Protein AF-A0A8I2G4Q1-F1 (afdb_monomer_lite)

pLDDT: mean 79.88, std 16.01, range [42.69, 97.31]

Structure (mmCIF, N/CA/C/O backbone):
data_AF-A0A8I2G4Q1-F1
#
_entry.id   AF-A0A8I2G4Q1-F1
#
loop_
_atom_site.group_PDB
_atom_site.id
_atom_site.type_symbol
_atom_site.label_atom_id
_atom_site.label_alt_id
_atom_site.label_comp_id
_atom_site.label_asym_id
_atom_site.label_entity_id
_atom_site.label_seq_id
_atom_site.pdbx_PDB_ins_code
_atom_site.Cartn_x
_atom_site.Cartn_y
_atom_site.Cartn_z
_atom_site.occupancy
_atom_site.B_iso_or_equiv
_atom_site.auth_seq_id
_atom_site.auth_comp_id
_atom_site.auth_asym_id
_atom_site.auth_atom_id
_atom_site.pdbx_PDB_model_num
ATOM 1 N N . MET A 1 1 ? 11.836 -13.325 -28.133 1.00 42.69 1 MET A N 1
ATOM 2 C CA . MET A 1 1 ? 12.006 -12.116 -28.987 1.00 42.69 1 MET A CA 1
ATOM 3 C C . MET A 1 1 ? 11.052 -10.965 -28.621 1.00 42.69 1 MET A C 1
ATOM 5 O O . MET A 1 1 ? 11.418 -9.824 -28.865 1.00 42.69 1 MET A O 1
ATOM 9 N N . LYS A 1 2 ? 9.872 -11.217 -28.016 1.00 47.44 2 LYS A N 1
ATOM 10 C CA . LYS A 1 2 ? 8.966 -10.161 -27.506 1.00 47.44 2 LYS A CA 1
ATOM 11 C C . LYS A 1 2 ? 9.501 -9.438 -26.252 1.00 47.44 2 LYS A C 1
ATOM 13 O O . LYS A 1 2 ? 9.366 -8.220 -26.180 1.00 47.44 2 LYS A O 1
ATOM 18 N N . ASP A 1 3 ? 10.196 -10.143 -25.357 1.00 59.44 3 ASP A N 1
ATOM 19 C CA . ASP A 1 3 ? 10.655 -9.584 -24.067 1.00 59.44 3 ASP A CA 1
ATOM 20 C C . ASP A 1 3 ? 11.668 -8.442 -24.201 1.00 59.44 3 ASP A C 1
ATOM 22 O O . ASP A 1 3 ? 11.617 -7.465 -23.461 1.00 59.44 3 ASP A O 1
ATOM 26 N N . ASN A 1 4 ? 12.548 -8.498 -25.203 1.00 64.44 4 ASN A N 1
ATOM 27 C CA . ASN A 1 4 ? 13.616 -7.504 -25.344 1.00 64.44 4 ASN A CA 1
ATOM 28 C C . ASN A 1 4 ? 13.087 -6.123 -25.782 1.00 64.44 4 ASN A C 1
ATOM 30 O O . ASN A 1 4 ? 13.642 -5.087 -25.426 1.00 64.44 4 ASN A O 1
ATOM 34 N N . LYS A 1 5 ? 11.973 -6.090 -26.530 1.00 72.81 5 LYS A N 1
ATOM 35 C CA . LYS A 1 5 ? 11.343 -4.835 -26.966 1.00 72.81 5 LYS A CA 1
ATOM 36 C C . LYS A 1 5 ? 10.593 -4.153 -25.820 1.00 72.81 5 LYS A C 1
ATOM 38 O O . LYS A 1 5 ? 10.674 -2.933 -25.702 1.00 72.81 5 LYS A O 1
ATOM 43 N N . ALA A 1 6 ? 9.897 -4.928 -24.985 1.00 76.31 6 ALA A N 1
ATOM 44 C CA . ALA A 1 6 ? 9.208 -4.412 -23.802 1.00 76.31 6 ALA A CA 1
ATOM 45 C C . ALA A 1 6 ? 10.214 -3.852 -22.784 1.00 76.31 6 ALA A C 1
ATOM 47 O O . ALA A 1 6 ? 10.084 -2.706 -22.363 1.00 76.31 6 ALA A O 1
ATOM 48 N N . LEU A 1 7 ? 11.288 -4.595 -22.497 1.00 77.44 7 LEU A N 1
ATOM 49 C CA . LEU A 1 7 ? 12.372 -4.140 -21.620 1.00 77.44 7 LEU A CA 1
ATOM 50 C C . LEU A 1 7 ? 13.038 -2.855 -22.118 1.00 77.44 7 LEU A C 1
ATOM 52 O O . LEU A 1 7 ? 13.286 -1.944 -21.331 1.00 77.44 7 LEU A O 1
ATOM 56 N N . TYR A 1 8 ? 13.282 -2.741 -23.426 1.00 81.56 8 TYR A N 1
ATOM 57 C CA . TYR A 1 8 ? 13.827 -1.516 -24.008 1.00 81.56 8 TYR A CA 1
ATOM 58 C C . TYR A 1 8 ? 12.879 -0.320 -23.829 1.00 81.56 8 TYR A C 1
ATOM 60 O O . TYR A 1 8 ? 13.317 0.768 -23.461 1.00 81.56 8 TYR A O 1
ATOM 68 N N . GLN A 1 9 ? 11.571 -0.515 -24.031 1.00 82.94 9 GLN A N 1
ATOM 69 C CA . GLN A 1 9 ? 10.572 0.535 -23.805 1.00 82.94 9 GLN A CA 1
ATOM 70 C C . GLN A 1 9 ? 10.515 0.970 -22.336 1.00 82.94 9 GLN A C 1
ATOM 72 O O . GLN A 1 9 ? 10.462 2.170 -22.067 1.00 82.94 9 GLN A O 1
ATOM 77 N N . LEU A 1 10 ? 10.592 0.027 -21.390 1.00 85.12 10 LEU A N 1
ATOM 78 C CA . LEU A 1 10 ? 10.660 0.338 -19.960 1.00 85.12 10 LEU A CA 1
ATOM 79 C C . LEU A 1 10 ? 11.955 1.077 -19.601 1.00 85.12 10 LEU A C 1
ATOM 81 O O . LEU A 1 10 ? 11.910 2.039 -18.840 1.00 85.12 10 LEU A O 1
ATOM 85 N N . ALA A 1 11 ? 13.095 0.696 -20.179 1.00 84.81 11 ALA A N 1
ATOM 86 C CA . ALA A 1 11 ? 14.365 1.386 -19.955 1.00 84.81 11 ALA A CA 1
ATOM 87 C C . ALA A 1 11 ? 14.331 2.843 -20.455 1.00 84.81 11 ALA A C 1
ATOM 89 O O . ALA A 1 11 ? 14.756 3.748 -19.736 1.00 84.81 11 ALA A O 1
ATOM 90 N N . VAL A 1 12 ? 13.764 3.089 -21.643 1.00 86.38 12 VAL A N 1
ATOM 91 C CA . VAL A 1 12 ? 13.559 4.448 -22.180 1.00 86.38 12 VAL A CA 1
ATOM 92 C C . VAL A 1 12 ? 12.577 5.243 -21.312 1.00 86.38 12 VAL A C 1
ATOM 94 O O . VAL A 1 12 ? 12.809 6.416 -21.013 1.00 86.38 12 VAL A O 1
ATOM 97 N N . ALA A 1 13 ? 11.493 4.609 -20.858 1.00 85.75 13 ALA A N 1
ATOM 98 C CA . ALA A 1 13 ? 10.536 5.232 -19.951 1.00 85.75 13 ALA A CA 1
ATOM 99 C C . ALA A 1 13 ? 11.181 5.607 -18.603 1.00 85.75 13 ALA A C 1
ATOM 101 O O . ALA A 1 13 ? 10.920 6.695 -18.087 1.00 85.75 13 ALA A O 1
ATOM 102 N N . ALA A 1 14 ? 12.042 4.747 -18.055 1.00 87.25 14 ALA A N 1
ATOM 103 C CA . ALA A 1 14 ? 12.778 5.004 -16.821 1.00 87.25 14 ALA A CA 1
ATOM 104 C C . ALA A 1 14 ? 13.807 6.133 -16.988 1.00 87.25 14 ALA A C 1
ATOM 106 O O . ALA A 1 14 ? 13.922 6.985 -16.111 1.00 87.25 14 ALA A O 1
ATOM 107 N N . SER A 1 15 ? 14.517 6.203 -18.123 1.00 86.81 15 SER A N 1
ATOM 108 C CA . SER A 1 15 ? 15.519 7.256 -18.357 1.00 86.81 15 SER A CA 1
ATOM 109 C C . SER A 1 15 ? 14.921 8.664 -18.436 1.00 86.81 15 SER A C 1
ATOM 111 O O . SER A 1 15 ? 15.614 9.640 -18.173 1.00 86.81 15 SER A O 1
ATOM 113 N N . GLN A 1 16 ? 13.636 8.779 -18.782 1.00 90.25 16 GLN A N 1
ATOM 114 C CA . GLN A 1 16 ? 12.914 10.056 -18.834 1.00 90.25 16 GLN A CA 1
ATOM 115 C C . GLN A 1 16 ? 12.358 10.500 -17.467 1.00 90.25 16 GLN A C 1
ATOM 117 O O . GLN A 1 16 ? 11.815 11.596 -17.364 1.00 90.25 16 GLN A O 1
ATOM 122 N N . ARG A 1 17 ? 12.483 9.666 -16.424 1.00 91.44 17 ARG A N 1
ATOM 123 C CA . ARG A 1 17 ? 11.824 9.819 -15.114 1.00 91.44 17 ARG A CA 1
ATOM 124 C C . ARG A 1 17 ? 12.827 9.822 -13.964 1.00 91.44 17 ARG A C 1
ATOM 126 O O . ARG A 1 17 ? 12.789 8.988 -13.062 1.00 91.44 17 ARG A O 1
ATOM 133 N N . ALA A 1 18 ? 13.792 10.738 -14.040 1.00 90.94 18 ALA A N 1
ATOM 134 C CA . ALA A 1 18 ? 14.876 10.820 -13.063 1.00 90.94 18 ALA A CA 1
ATOM 135 C C . ALA A 1 18 ? 14.375 11.165 -11.649 1.00 90.94 18 ALA A C 1
ATOM 137 O O . ALA A 1 18 ? 14.860 10.598 -10.678 1.00 90.94 18 ALA A O 1
ATOM 138 N N . LYS A 1 19 ? 13.367 12.040 -11.525 1.00 93.31 19 LYS A N 1
ATOM 139 C CA . LYS A 1 19 ? 12.823 12.433 -10.216 1.00 93.31 19 LYS A CA 1
ATOM 140 C C . LYS A 1 19 ? 12.106 11.273 -9.530 1.00 93.31 19 LYS A C 1
ATOM 142 O O . LYS A 1 19 ? 12.341 11.021 -8.354 1.00 93.31 19 LYS A O 1
ATOM 147 N N . GLU A 1 20 ? 11.272 10.551 -10.275 1.00 94.38 20 GLU A N 1
ATOM 148 C CA . GLU A 1 20 ? 10.541 9.402 -9.751 1.00 94.38 20 GLU A CA 1
ATOM 149 C C . GLU A 1 20 ? 11.497 8.258 -9.407 1.00 94.38 20 GLU A C 1
ATOM 151 O O . GLU A 1 20 ? 11.321 7.589 -8.391 1.00 94.38 20 GLU A O 1
ATOM 156 N N . LYS A 1 21 ? 12.557 8.071 -10.206 1.00 94.19 21 LYS A N 1
ATOM 157 C CA . LYS A 1 21 ? 13.646 7.146 -9.880 1.00 94.19 21 LYS A CA 1
ATOM 158 C C . LYS A 1 21 ? 14.257 7.465 -8.518 1.00 94.19 21 LYS A C 1
ATOM 160 O O . LYS A 1 21 ? 14.360 6.570 -7.683 1.00 94.19 21 LYS A O 1
ATOM 165 N N . ASP A 1 22 ? 14.671 8.711 -8.305 1.00 94.38 22 ASP A N 1
ATOM 166 C CA . ASP A 1 22 ? 15.337 9.118 -7.067 1.00 94.38 22 ASP A CA 1
ATOM 167 C C . ASP A 1 22 ? 14.396 8.977 -5.865 1.00 94.38 22 ASP A C 1
ATOM 169 O O . ASP A 1 22 ? 14.809 8.482 -4.816 1.00 94.38 22 ASP A O 1
ATOM 173 N N . TYR A 1 23 ? 13.113 9.326 -6.028 1.00 95.81 23 TYR A N 1
ATOM 174 C CA . TYR A 1 23 ? 12.088 9.065 -5.017 1.00 95.81 23 TYR A CA 1
ATOM 175 C C . TYR A 1 23 ? 12.042 7.583 -4.639 1.00 95.81 23 TYR A C 1
ATOM 177 O O . TYR A 1 23 ? 12.166 7.254 -3.462 1.00 95.81 23 TYR A O 1
ATOM 185 N N . TRP A 1 24 ? 11.900 6.685 -5.617 1.00 94.56 24 TRP A N 1
ATOM 186 C CA . TRP A 1 24 ? 11.736 5.258 -5.347 1.00 94.56 24 TRP A CA 1
ATOM 187 C C . TRP A 1 24 ? 12.988 4.602 -4.778 1.00 94.56 24 TRP A C 1
ATOM 189 O O . TRP A 1 24 ? 12.879 3.805 -3.846 1.00 94.56 24 TRP A O 1
ATOM 199 N N . LEU A 1 25 ? 14.170 4.951 -5.294 1.00 92.31 25 LEU A N 1
ATOM 200 C CA . LEU A 1 25 ? 15.429 4.458 -4.742 1.00 92.31 25 LEU A CA 1
ATOM 201 C C . LEU A 1 25 ? 15.590 4.895 -3.288 1.00 92.31 25 LEU A C 1
ATOM 203 O O . LEU A 1 25 ? 15.968 4.071 -2.466 1.00 92.31 25 LEU A O 1
ATOM 207 N N . ASN A 1 26 ? 15.224 6.132 -2.942 1.00 92.12 26 ASN A N 1
ATOM 208 C CA . ASN A 1 26 ? 15.247 6.590 -1.555 1.00 92.12 26 ASN A CA 1
ATOM 209 C C . ASN A 1 26 ? 14.167 5.899 -0.705 1.00 92.12 26 ASN A C 1
ATOM 211 O O . ASN A 1 26 ? 14.485 5.347 0.347 1.00 92.12 26 ASN A O 1
ATOM 215 N N . LYS A 1 27 ? 12.908 5.868 -1.166 1.00 92.06 27 LYS A N 1
ATOM 216 C CA . LYS A 1 27 ? 11.762 5.296 -0.436 1.00 92.06 27 LYS A CA 1
ATOM 217 C C . LYS A 1 27 ? 11.935 3.800 -0.169 1.00 92.06 27 LYS A C 1
ATOM 219 O O . LYS A 1 27 ? 11.488 3.337 0.871 1.00 92.06 27 LYS A O 1
ATOM 224 N N . LEU A 1 28 ? 12.584 3.042 -1.055 1.00 88.75 28 LEU A N 1
ATOM 225 C CA . LEU A 1 28 ? 12.823 1.595 -0.907 1.00 88.75 28 LEU A CA 1
ATOM 226 C C . LEU A 1 28 ? 14.266 1.236 -0.507 1.00 88.75 28 LEU A C 1
ATOM 228 O O . LEU A 1 28 ? 14.614 0.056 -0.474 1.00 88.75 28 LEU A O 1
ATOM 232 N N . SER A 1 29 ? 15.096 2.230 -0.179 1.00 83.25 29 SER A N 1
ATOM 233 C CA . SER A 1 29 ? 16.448 2.009 0.350 1.00 83.25 29 SER A CA 1
ATOM 234 C C . SER A 1 29 ? 16.445 1.498 1.794 1.00 83.25 29 SER A C 1
ATOM 236 O O . SER A 1 29 ? 15.437 1.543 2.504 1.00 83.25 29 SER A O 1
ATOM 238 N N . GLY A 1 30 ? 17.613 1.049 2.249 1.00 77.25 30 GLY A N 1
ATOM 239 C CA . GLY A 1 30 ? 17.818 0.564 3.608 1.00 77.25 30 GLY A CA 1
ATOM 240 C C . GLY A 1 30 ? 17.371 -0.882 3.798 1.00 77.25 30 GLY A C 1
ATOM 241 O O . GLY A 1 30 ? 16.952 -1.559 2.861 1.00 77.25 30 GLY A O 1
ATOM 242 N N . GLU A 1 31 ? 17.493 -1.356 5.031 1.00 71.44 31 GLU A N 1
ATOM 243 C CA . GLU A 1 31 ? 17.068 -2.699 5.405 1.00 71.44 31 GLU A CA 1
ATOM 244 C C . GLU A 1 31 ? 15.564 -2.698 5.671 1.00 71.44 31 GLU A C 1
ATOM 246 O O . GLU A 1 31 ? 15.067 -1.959 6.519 1.00 71.44 31 GLU A O 1
ATOM 251 N N . TRP A 1 32 ? 14.830 -3.534 4.949 1.00 72.06 32 TRP A N 1
ATOM 252 C CA . TRP A 1 32 ? 13.426 -3.806 5.222 1.00 72.06 32 TRP A CA 1
ATOM 253 C C . TRP A 1 32 ? 13.157 -5.292 5.003 1.00 72.06 32 TRP A C 1
ATOM 255 O O . TRP A 1 32 ? 13.823 -5.958 4.209 1.00 72.06 32 TRP A O 1
ATOM 265 N N . LYS A 1 33 ? 12.186 -5.823 5.747 1.00 73.81 33 LYS A N 1
ATOM 266 C CA . LYS A 1 33 ? 11.725 -7.204 5.606 1.00 73.81 33 LYS A CA 1
ATOM 267 C C . LYS A 1 33 ? 10.405 -7.180 4.850 1.00 73.81 33 LYS A C 1
ATOM 269 O O . LYS A 1 33 ? 9.526 -6.379 5.168 1.00 73.81 33 LYS A O 1
ATOM 274 N N . LYS A 1 34 ? 10.273 -8.063 3.861 1.00 78.56 34 LYS A N 1
ATOM 275 C CA . LYS A 1 34 ? 9.022 -8.275 3.131 1.00 78.56 34 LYS A CA 1
ATOM 276 C C . LYS A 1 34 ? 7.881 -8.481 4.131 1.00 78.56 34 LYS A C 1
ATOM 278 O O . LYS A 1 34 ? 8.001 -9.301 5.043 1.00 78.56 34 LYS A O 1
ATOM 283 N N . SER A 1 35 ? 6.817 -7.691 4.007 1.00 82.69 35 SER A N 1
ATOM 284 C CA . SER A 1 35 ? 5.656 -7.816 4.888 1.00 82.69 35 SER A CA 1
ATOM 285 C C . SER A 1 35 ? 4.816 -9.016 4.473 1.00 82.69 35 SER A C 1
ATOM 287 O O . SER A 1 35 ? 4.417 -9.123 3.312 1.00 82.69 35 SER A O 1
ATOM 289 N N . CYS A 1 36 ? 4.539 -9.888 5.437 1.00 78.50 36 CYS A N 1
ATOM 290 C CA . CYS A 1 36 ? 3.759 -11.102 5.260 1.00 78.50 36 CYS A CA 1
ATOM 291 C C . CYS A 1 36 ? 2.884 -11.361 6.491 1.00 78.50 36 CYS A C 1
ATOM 293 O O . CYS A 1 36 ? 3.159 -10.870 7.593 1.00 78.50 36 CYS A O 1
ATOM 295 N N . PHE A 1 37 ? 1.826 -12.147 6.306 1.00 80.38 37 PHE A N 1
ATOM 296 C CA . PHE A 1 37 ? 1.158 -12.782 7.436 1.00 80.38 37 PHE A CA 1
ATOM 297 C C . PHE A 1 37 ? 1.985 -13.986 7.903 1.00 80.38 37 PHE A C 1
ATOM 299 O O . PHE A 1 37 ? 2.645 -14.622 7.086 1.00 80.38 37 PHE A O 1
ATOM 306 N N . PRO A 1 38 ? 1.952 -14.336 9.198 1.00 78.00 38 PRO A N 1
ATOM 307 C CA . PRO A 1 38 ? 2.488 -15.607 9.659 1.00 78.00 38 PRO A CA 1
ATOM 308 C C . PRO A 1 38 ? 1.831 -16.757 8.890 1.00 78.00 38 PRO A C 1
ATOM 310 O O . PRO A 1 38 ? 0.608 -16.796 8.757 1.00 78.00 38 PRO A O 1
ATOM 313 N N . HIS A 1 39 ? 2.648 -17.671 8.379 1.00 74.06 39 HIS A N 1
ATOM 314 C CA . HIS A 1 39 ? 2.190 -18.844 7.645 1.00 74.06 39 HIS A CA 1
ATOM 315 C C . HIS A 1 39 ? 2.406 -20.090 8.497 1.00 74.06 39 HIS A C 1
ATOM 317 O O . HIS A 1 39 ? 3.468 -20.248 9.099 1.00 74.06 39 HIS A O 1
ATOM 323 N N . ASP A 1 40 ? 1.435 -21.000 8.493 1.00 76.12 40 ASP A N 1
ATOM 324 C CA . ASP A 1 40 ? 1.547 -22.265 9.229 1.00 76.12 40 ASP A CA 1
ATOM 325 C C . ASP A 1 40 ? 2.604 -23.204 8.614 1.00 76.12 40 ASP A C 1
ATOM 327 O O . ASP A 1 40 ? 3.216 -24.012 9.316 1.00 76.12 40 ASP A O 1
ATOM 331 N N . TYR A 1 41 ? 2.855 -23.080 7.303 1.00 68.62 41 TYR A N 1
ATOM 332 C CA . TYR A 1 41 ? 3.805 -23.906 6.558 1.00 68.62 41 TYR A CA 1
ATOM 333 C C . TYR A 1 41 ? 4.630 -23.067 5.576 1.00 68.62 41 TYR A C 1
ATOM 335 O O . TYR A 1 41 ? 4.093 -22.231 4.851 1.00 68.62 41 TYR A O 1
ATOM 343 N N . TYR A 1 42 ? 5.937 -23.335 5.494 1.00 61.62 42 TYR A N 1
ATOM 344 C CA . TYR A 1 42 ? 6.782 -22.789 4.431 1.00 61.62 42 TYR A CA 1
ATOM 345 C C . TYR A 1 42 ? 6.487 -23.521 3.118 1.00 61.62 42 TYR A C 1
ATOM 347 O O . TYR A 1 42 ? 6.662 -24.738 3.023 1.00 61.62 42 TYR A O 1
ATOM 355 N N . HIS A 1 43 ? 6.049 -22.787 2.095 1.00 60.66 43 HIS A N 1
ATOM 356 C CA . HIS A 1 43 ? 5.849 -23.344 0.760 1.00 60.66 43 HIS A CA 1
ATOM 357 C C . HIS A 1 43 ? 7.197 -23.754 0.150 1.00 60.66 43 HIS A C 1
ATOM 359 O O . HIS A 1 43 ? 8.025 -22.909 -0.172 1.00 60.66 43 HIS A O 1
ATOM 365 N N . THR A 1 44 ? 7.420 -25.058 -0.021 1.00 54.44 44 THR A N 1
ATOM 366 C CA . THR A 1 44 ? 8.644 -25.607 -0.636 1.00 54.44 44 THR A CA 1
ATOM 367 C C . THR A 1 44 ? 8.437 -26.130 -2.059 1.00 54.44 44 THR A C 1
ATOM 369 O O . THR A 1 44 ? 9.415 -26.421 -2.738 1.00 54.44 44 THR A O 1
ATOM 372 N N . ASN A 1 45 ? 7.191 -26.219 -2.545 1.00 52.12 45 ASN A N 1
ATOM 373 C CA . ASN A 1 45 ? 6.870 -26.768 -3.865 1.00 52.12 45 ASN A CA 1
ATOM 374 C C . ASN A 1 45 ? 5.985 -25.818 -4.681 1.00 52.12 45 ASN A C 1
ATOM 376 O O . ASN A 1 45 ? 4.795 -25.678 -4.413 1.00 52.12 45 ASN A O 1
ATOM 380 N N . ALA A 1 46 ? 6.563 -25.236 -5.733 1.00 58.41 46 ALA A N 1
ATOM 381 C CA . ALA A 1 46 ? 5.905 -24.308 -6.659 1.00 58.41 46 ALA A CA 1
ATOM 382 C C . ALA A 1 46 ? 4.807 -24.945 -7.546 1.00 58.41 46 ALA A C 1
ATOM 384 O O . ALA A 1 46 ? 4.146 -24.245 -8.302 1.00 58.41 46 ALA A O 1
ATOM 385 N N . GLY A 1 47 ? 4.616 -26.269 -7.499 1.00 56.97 47 GLY A N 1
ATOM 386 C CA . GLY A 1 47 ? 3.821 -26.999 -8.496 1.00 56.97 47 GLY A CA 1
ATOM 387 C C . GLY A 1 47 ? 2.353 -27.277 -8.157 1.00 56.97 47 GLY A C 1
ATOM 388 O O . GLY A 1 47 ? 1.646 -27.775 -9.024 1.00 56.97 47 GLY A O 1
ATOM 389 N N . ASN A 1 48 ? 1.883 -27.019 -6.931 1.00 62.91 48 ASN A N 1
ATOM 390 C CA . ASN A 1 48 ? 0.528 -27.416 -6.515 1.00 62.91 48 ASN A CA 1
ATOM 391 C C . ASN A 1 48 ? -0.120 -26.366 -5.593 1.00 62.91 48 ASN A C 1
ATOM 393 O O . ASN A 1 48 ? -0.370 -26.611 -4.413 1.00 62.91 48 ASN A O 1
ATOM 397 N N . ARG A 1 49 ? -0.327 -25.154 -6.123 1.00 66.00 49 ARG A N 1
ATOM 398 C CA . ARG A 1 49 ? -0.964 -24.046 -5.399 1.00 66.00 49 ARG A CA 1
ATOM 399 C C . ARG A 1 49 ? -2.483 -24.212 -5.447 1.00 66.00 49 ARG A C 1
ATOM 401 O O . ARG A 1 49 ? -3.088 -24.093 -6.508 1.00 66.00 49 ARG A O 1
ATOM 408 N N . GLN A 1 50 ? -3.094 -24.468 -4.296 1.00 77.25 50 GLN A N 1
ATOM 409 C CA . GLN A 1 50 ? -4.542 -24.385 -4.135 1.00 77.25 50 GLN A CA 1
ATOM 410 C C . GLN A 1 50 ? -4.879 -23.012 -3.555 1.00 77.25 50 GLN A C 1
ATOM 412 O O . GLN A 1 50 ? -4.320 -22.615 -2.535 1.00 77.25 50 GLN A O 1
ATOM 417 N N . LEU A 1 51 ? -5.748 -22.273 -4.240 1.00 81.94 51 LEU A N 1
ATOM 418 C CA . LEU A 1 51 ? -6.259 -20.991 -3.770 1.00 81.94 51 LEU A CA 1
ATOM 419 C C . LEU A 1 51 ? -7.664 -21.203 -3.215 1.00 81.94 51 LEU A C 1
ATOM 421 O O . LEU A 1 51 ? -8.508 -21.811 -3.872 1.00 81.94 51 LEU A O 1
ATOM 425 N N . GLU A 1 52 ? -7.902 -20.674 -2.024 1.00 86.69 52 GLU A N 1
ATOM 426 C CA . GLU A 1 52 ? -9.214 -20.606 -1.393 1.00 86.69 52 GLU A CA 1
ATOM 427 C C . GLU A 1 52 ? -9.503 -19.146 -1.042 1.00 86.69 52 GLU A C 1
ATOM 429 O O . GLU A 1 52 ? -8.586 -18.372 -0.754 1.00 86.69 52 GLU A O 1
ATOM 434 N N . VAL A 1 53 ? -10.771 -18.751 -1.141 1.00 88.25 53 VAL A N 1
ATOM 435 C CA . VAL A 1 53 ? -11.211 -17.380 -0.881 1.00 88.25 53 VAL A CA 1
ATOM 436 C C . VAL A 1 53 ? -12.170 -17.405 0.290 1.00 88.25 53 VAL A C 1
ATOM 438 O O . VAL A 1 53 ? -13.276 -17.926 0.180 1.00 88.25 53 VAL A O 1
ATOM 441 N N . GLU A 1 54 ? -11.750 -16.780 1.380 1.00 90.56 54 GLU A N 1
ATOM 442 C CA . GLU A 1 54 ? -12.598 -16.533 2.538 1.00 90.56 54 GLU A CA 1
ATOM 443 C C . GLU A 1 54 ? -13.167 -15.118 2.469 1.00 90.56 54 GLU A C 1
ATOM 445 O O . GLU A 1 54 ? -12.435 -14.134 2.316 1.00 90.56 54 GLU A O 1
ATOM 450 N N . VAL A 1 55 ? -14.492 -15.009 2.561 1.00 91.25 55 VAL A N 1
ATOM 451 C CA . VAL A 1 55 ? -15.196 -13.726 2.480 1.00 91.25 55 VAL A CA 1
ATOM 452 C C . VAL A 1 55 ? -15.473 -13.219 3.886 1.00 91.25 55 VAL A C 1
ATOM 454 O O . VAL A 1 55 ? -16.167 -13.855 4.674 1.00 91.25 55 VAL A O 1
ATOM 457 N N . PHE A 1 56 ? -14.960 -12.029 4.186 1.00 89.88 56 PHE A N 1
ATOM 458 C CA . PHE A 1 56 ? -15.193 -11.350 5.453 1.00 89.88 56 PHE A CA 1
ATOM 459 C C . PHE A 1 56 ? -16.031 -10.086 5.251 1.00 89.88 56 PHE A C 1
ATOM 461 O O . PHE A 1 56 ? -15.671 -9.205 4.469 1.00 89.88 56 PHE A O 1
ATOM 468 N N . GLU A 1 57 ? -17.127 -9.967 6.002 1.00 93.19 57 GLU A N 1
ATOM 469 C CA . GLU A 1 57 ? -18.025 -8.813 5.946 1.00 93.19 57 GLU A CA 1
ATOM 470 C C . GLU A 1 57 ? -17.919 -7.941 7.203 1.00 93.19 57 GLU A C 1
ATOM 472 O O . GLU A 1 57 ? -18.081 -8.395 8.340 1.00 93.19 57 GLU A O 1
ATOM 477 N N . PHE A 1 58 ? -17.709 -6.637 7.011 1.00 92.88 58 PHE A N 1
ATOM 478 C CA . PHE A 1 58 ? -17.812 -5.676 8.104 1.00 92.88 58 PHE A CA 1
ATOM 479 C C . PHE A 1 58 ? -19.278 -5.447 8.487 1.00 92.88 58 PHE A C 1
ATOM 481 O O . PHE A 1 58 ? -20.131 -5.201 7.635 1.00 92.88 58 PHE A O 1
ATOM 488 N N . SER A 1 59 ? -19.562 -5.421 9.795 1.00 96.88 59 SER A N 1
ATOM 489 C CA . SER A 1 59 ? -20.902 -5.076 10.292 1.00 96.88 59 SER A CA 1
ATOM 490 C C . SER A 1 59 ? -21.394 -3.738 9.724 1.00 96.88 59 SER A C 1
ATOM 492 O O . SER A 1 59 ? -20.624 -2.778 9.626 1.00 96.88 59 SER A O 1
ATOM 494 N N . HIS A 1 60 ? -22.699 -3.621 9.461 1.00 96.19 60 HIS A N 1
ATOM 495 C CA . HIS A 1 60 ? -23.311 -2.393 8.934 1.00 96.19 60 HIS A CA 1
ATOM 496 C C . HIS A 1 60 ? -22.930 -1.135 9.739 1.00 96.19 60 HIS A C 1
ATOM 498 O O . HIS A 1 60 ? -22.646 -0.075 9.174 1.00 96.19 60 HIS A O 1
ATOM 504 N N . LYS A 1 61 ? -22.870 -1.257 11.073 1.00 97.31 61 LYS A N 1
ATOM 505 C CA . LYS A 1 61 ? -22.461 -0.172 11.976 1.00 97.31 61 LYS A CA 1
ATOM 506 C C . LYS A 1 61 ? -21.026 0.288 11.709 1.00 97.31 61 LYS A C 1
ATOM 508 O O . LYS A 1 61 ? -20.770 1.490 11.710 1.00 97.31 61 LYS A O 1
ATOM 513 N N . LEU A 1 62 ? -20.093 -0.643 11.507 1.00 95.31 62 LEU A N 1
ATOM 514 C CA . LEU A 1 62 ? -18.696 -0.322 11.220 1.00 95.31 62 LEU A CA 1
ATOM 515 C C . LEU A 1 62 ? -18.549 0.274 9.817 1.00 95.31 62 LEU A C 1
ATOM 517 O O . LEU A 1 62 ? -17.969 1.349 9.689 1.00 95.31 62 LEU A O 1
ATOM 521 N N . SER A 1 63 ? -19.146 -0.353 8.803 1.00 95.06 63 SER A N 1
ATOM 522 C CA . SER A 1 63 ? -19.122 0.131 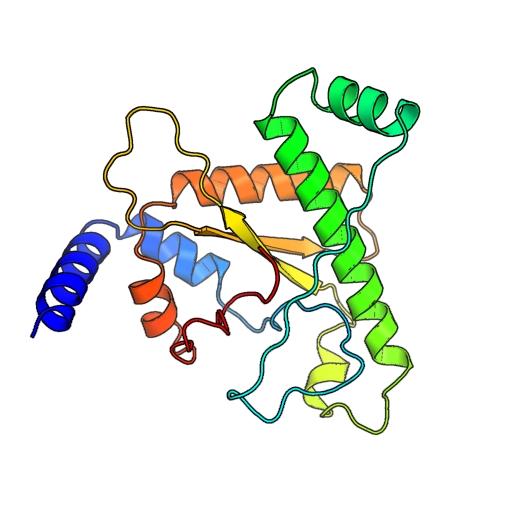7.416 1.00 95.06 63 SER A CA 1
ATOM 523 C C . SER A 1 63 ? -19.665 1.558 7.307 1.00 95.06 63 SER A C 1
ATOM 525 O O . SER A 1 63 ? -19.008 2.432 6.746 1.00 95.06 63 SER A O 1
ATOM 527 N N . SER A 1 64 ? -20.797 1.844 7.959 1.00 95.00 64 SER A N 1
ATOM 528 C CA . SER A 1 64 ? -21.370 3.196 8.021 1.00 95.00 64 SER A CA 1
ATOM 529 C C . SER A 1 64 ? -20.405 4.208 8.645 1.00 95.00 64 SER A C 1
ATOM 531 O O . SER A 1 64 ? -20.246 5.316 8.137 1.00 95.00 64 SER A O 1
ATOM 533 N N . ARG A 1 65 ? -19.717 3.831 9.731 1.00 95.88 65 ARG A N 1
ATOM 534 C CA . ARG A 1 65 ? -18.730 4.702 10.389 1.00 95.88 65 ARG A CA 1
ATOM 535 C C . ARG A 1 65 ? -17.505 4.951 9.514 1.00 95.88 65 ARG A C 1
ATOM 537 O O . ARG A 1 65 ? -17.022 6.078 9.500 1.00 95.88 65 ARG A O 1
ATOM 544 N N . LEU A 1 66 ? -17.018 3.945 8.787 1.00 94.88 66 LEU A N 1
ATOM 545 C CA . LEU A 1 66 ? -15.891 4.084 7.855 1.00 94.88 66 LEU A CA 1
ATOM 546 C C . LEU A 1 66 ? -16.247 4.999 6.672 1.00 94.88 66 LEU A C 1
ATOM 548 O O . LEU A 1 66 ? -15.467 5.882 6.310 1.00 94.88 66 LEU A O 1
ATOM 552 N N . ILE A 1 67 ? -17.455 4.859 6.119 1.00 94.56 67 ILE A N 1
ATOM 553 C CA . ILE A 1 67 ? -17.970 5.731 5.050 1.00 94.56 67 ILE A CA 1
ATOM 554 C C . ILE A 1 67 ? -18.136 7.177 5.551 1.00 94.56 67 ILE A C 1
ATOM 556 O O . ILE A 1 67 ? -17.773 8.129 4.860 1.00 94.56 67 ILE A O 1
ATOM 560 N N . GLN A 1 68 ? -18.624 7.370 6.779 1.00 94.31 68 GLN A N 1
ATOM 561 C CA . GLN A 1 68 ? -18.719 8.701 7.390 1.00 94.31 68 GLN A CA 1
ATOM 562 C C . GLN A 1 68 ? -17.339 9.322 7.652 1.00 94.31 68 GLN A C 1
ATOM 564 O O . GLN A 1 68 ? -17.126 10.492 7.333 1.00 94.31 68 GLN A O 1
ATOM 569 N N . LEU A 1 69 ? -16.383 8.544 8.175 1.00 92.88 69 LEU A N 1
ATOM 570 C CA . LEU A 1 69 ? -14.992 8.972 8.393 1.00 92.88 69 LEU A CA 1
ATOM 571 C C . LEU A 1 69 ? -14.323 9.417 7.090 1.00 92.88 69 LEU A C 1
ATOM 573 O O . LEU A 1 69 ? -13.652 10.448 7.050 1.00 92.88 69 LEU A O 1
ATOM 577 N N . SER A 1 70 ? -14.557 8.670 6.013 1.00 94.19 70 SER A N 1
ATOM 578 C CA . SER A 1 70 ? -14.084 8.999 4.668 1.00 94.19 70 SER A CA 1
ATOM 579 C C . SER A 1 70 ? -14.931 10.065 3.968 1.00 94.19 70 SER A C 1
ATOM 581 O O . SER A 1 70 ? -14.603 10.464 2.849 1.00 94.19 70 SER A O 1
ATOM 583 N N . ARG A 1 71 ? -15.995 10.577 4.608 1.00 94.12 71 ARG A N 1
ATOM 584 C CA . ARG A 1 71 ? -16.945 11.547 4.038 1.00 94.12 71 ARG A CA 1
ATOM 585 C C . ARG A 1 71 ? -17.394 11.131 2.626 1.00 94.12 71 ARG A C 1
ATOM 587 O O . ARG A 1 71 ? -17.338 11.947 1.706 1.00 94.12 71 ARG A O 1
ATOM 594 N N . GLY A 1 72 ? -17.710 9.847 2.446 1.00 90.25 72 GLY A N 1
ATOM 595 C CA . GLY A 1 72 ? -18.164 9.269 1.175 1.00 90.25 72 GLY A CA 1
ATOM 596 C C . GLY A 1 72 ? -17.151 9.298 0.023 1.00 90.25 72 GLY A C 1
ATOM 597 O O . GLY A 1 72 ? -17.561 9.256 -1.127 1.00 90.25 72 GLY A O 1
ATOM 598 N N . SER A 1 73 ? -15.849 9.432 0.298 1.00 93.19 73 SER A N 1
ATOM 599 C CA . SER A 1 73 ? -14.803 9.436 -0.735 1.00 93.19 73 SER A CA 1
ATOM 600 C C . SER A 1 73 ? -14.042 8.119 -0.743 1.00 93.19 73 SER A C 1
ATOM 602 O O . SER A 1 73 ? -13.421 7.764 0.260 1.00 93.19 73 SER A O 1
ATOM 604 N N . ASP A 1 74 ? -14.015 7.465 -1.902 1.00 90.81 74 ASP A N 1
ATOM 605 C CA . ASP A 1 74 ? -13.343 6.176 -2.092 1.00 90.81 74 ASP A CA 1
ATOM 606 C C . ASP A 1 74 ? -11.841 6.254 -1.811 1.00 90.81 74 ASP A C 1
ATOM 608 O O . ASP A 1 74 ? -11.296 5.379 -1.147 1.00 90.81 74 ASP A O 1
ATOM 612 N N . SER A 1 75 ? -11.167 7.338 -2.214 1.00 90.56 75 SER A N 1
ATOM 613 C CA . SER A 1 75 ? -9.737 7.523 -1.925 1.00 90.56 75 SER A CA 1
ATOM 614 C C . SER A 1 75 ? -9.464 7.669 -0.427 1.00 90.56 75 SER A C 1
ATOM 616 O O . SER A 1 75 ? -8.510 7.092 0.094 1.00 90.56 75 SER A O 1
ATOM 618 N N . ARG A 1 76 ? -10.326 8.389 0.304 1.00 94.19 76 ARG A N 1
ATOM 619 C CA . ARG A 1 76 ? -10.217 8.496 1.767 1.00 94.19 76 ARG A CA 1
ATOM 620 C C . ARG A 1 76 ? -10.540 7.172 2.452 1.00 94.19 76 ARG A C 1
ATOM 622 O O . ARG A 1 76 ? -9.876 6.835 3.427 1.00 94.19 76 ARG A O 1
ATOM 629 N N . LEU A 1 77 ? -11.532 6.430 1.960 1.00 95.12 77 LEU A N 1
ATOM 630 C CA . LEU A 1 77 ? -11.862 5.103 2.474 1.00 95.12 77 LEU A CA 1
ATOM 631 C C . LEU A 1 77 ? -10.692 4.136 2.262 1.00 95.12 77 LEU A C 1
ATOM 633 O O . LEU A 1 77 ? -10.291 3.464 3.207 1.00 95.12 77 LEU A O 1
ATOM 637 N N . HIS A 1 78 ? -10.099 4.143 1.069 1.00 93.75 78 HIS A N 1
ATOM 638 C CA . HIS A 1 78 ? -8.913 3.363 0.735 1.00 93.75 78 HIS A CA 1
ATOM 639 C C . HIS A 1 78 ? -7.762 3.636 1.710 1.00 93.75 78 HIS A C 1
ATOM 641 O O . HIS A 1 78 ? -7.246 2.702 2.313 1.00 93.75 78 HIS A O 1
ATOM 647 N N . ILE A 1 79 ? -7.430 4.908 1.962 1.00 95.44 79 ILE A N 1
ATOM 648 C CA . ILE A 1 79 ? -6.389 5.291 2.931 1.00 95.44 79 ILE A CA 1
ATOM 649 C C . ILE A 1 79 ? -6.681 4.732 4.332 1.00 95.44 79 ILE A C 1
ATOM 651 O O . ILE A 1 79 ? -5.780 4.215 4.989 1.00 95.44 79 ILE A O 1
ATOM 655 N N . VAL A 1 80 ? -7.929 4.824 4.804 1.00 96.06 80 VAL A N 1
ATOM 656 C CA . VAL A 1 80 ? -8.313 4.309 6.130 1.00 96.06 80 VAL A CA 1
ATOM 657 C C . VAL A 1 80 ? -8.180 2.784 6.194 1.00 96.06 80 VAL A C 1
ATOM 659 O O . VAL A 1 80 ? -7.717 2.259 7.207 1.00 96.06 80 VAL A O 1
ATOM 662 N N . LEU A 1 81 ? -8.561 2.073 5.130 1.00 95.31 81 LEU A N 1
ATOM 663 C CA . LEU A 1 81 ? -8.450 0.615 5.058 1.00 95.31 81 LEU A CA 1
ATOM 664 C C . LEU A 1 81 ? -6.989 0.156 4.983 1.00 95.31 81 LEU A C 1
ATOM 666 O O . LEU A 1 81 ? -6.615 -0.746 5.727 1.00 95.31 81 LEU A O 1
ATOM 670 N N . VAL A 1 82 ? -6.151 0.813 4.174 1.00 95.19 82 VAL A N 1
ATOM 671 C CA . VAL A 1 82 ? -4.705 0.536 4.105 1.00 95.19 82 VAL A CA 1
ATOM 672 C C . VAL A 1 82 ? -4.042 0.791 5.458 1.00 95.19 82 VAL A C 1
ATOM 674 O O . VAL A 1 82 ? -3.272 -0.041 5.928 1.00 95.19 82 VAL A O 1
ATOM 677 N N . ALA A 1 83 ? -4.393 1.880 6.149 1.00 95.50 83 ALA A N 1
ATOM 678 C CA . ALA A 1 83 ? -3.906 2.132 7.505 1.00 95.50 83 ALA A CA 1
ATOM 679 C C . ALA A 1 83 ? -4.333 1.023 8.488 1.00 95.50 83 ALA A C 1
ATOM 681 O O . ALA A 1 83 ? -3.546 0.599 9.335 1.00 95.50 83 ALA A O 1
ATOM 682 N N . GLY A 1 84 ? -5.567 0.520 8.365 1.00 94.50 84 GLY A N 1
ATOM 683 C CA . GLY A 1 84 ? -6.057 -0.627 9.133 1.00 94.50 84 GLY A CA 1
ATOM 684 C C . GLY A 1 84 ? -5.274 -1.912 8.857 1.00 94.50 84 GLY A C 1
ATOM 685 O O . GLY A 1 84 ? -4.882 -2.599 9.800 1.00 94.50 84 GLY A O 1
ATOM 686 N N . LEU A 1 85 ? -4.995 -2.204 7.584 1.00 93.69 85 LEU A N 1
ATOM 687 C CA . LEU A 1 85 ? -4.181 -3.345 7.162 1.00 93.69 85 LEU A CA 1
ATOM 688 C C . LEU A 1 85 ? -2.743 -3.234 7.686 1.00 93.69 85 LEU A C 1
ATOM 690 O O . LEU A 1 85 ? -2.228 -4.197 8.247 1.00 93.69 85 LEU A O 1
ATOM 694 N N . ASN A 1 86 ? -2.128 -2.053 7.596 1.00 93.12 86 ASN A N 1
ATOM 695 C CA . ASN A 1 86 ? -0.790 -1.796 8.133 1.00 93.12 86 ASN A CA 1
ATOM 696 C C . ASN A 1 86 ? -0.725 -2.058 9.644 1.00 93.12 86 ASN A C 1
ATOM 698 O O . ASN A 1 86 ? 0.200 -2.711 10.125 1.00 93.12 86 ASN A O 1
ATOM 702 N N . ALA A 1 87 ? -1.730 -1.597 10.398 1.00 92.19 87 ALA A N 1
ATOM 703 C CA . ALA A 1 87 ? -1.818 -1.856 11.833 1.00 92.19 87 ALA A CA 1
ATOM 704 C C . ALA A 1 87 ? -1.989 -3.352 12.146 1.00 92.19 87 ALA A C 1
ATOM 706 O O . ALA A 1 87 ? -1.391 -3.859 13.099 1.00 92.19 87 ALA A O 1
ATOM 707 N N . LEU A 1 88 ? -2.796 -4.059 11.347 1.00 91.31 88 LEU A N 1
ATOM 708 C CA . LEU A 1 88 ? -3.009 -5.498 11.480 1.00 91.31 88 LEU A CA 1
ATOM 709 C C . LEU A 1 88 ? -1.707 -6.268 11.233 1.00 91.31 88 LEU A C 1
ATOM 711 O O . LEU A 1 88 ? -1.318 -7.089 12.062 1.00 91.31 88 LEU A O 1
ATOM 715 N N . LEU A 1 89 ? -1.010 -5.956 10.139 1.00 89.12 89 LEU A N 1
ATOM 716 C CA . LEU A 1 89 ? 0.252 -6.591 9.773 1.00 89.12 89 LEU A CA 1
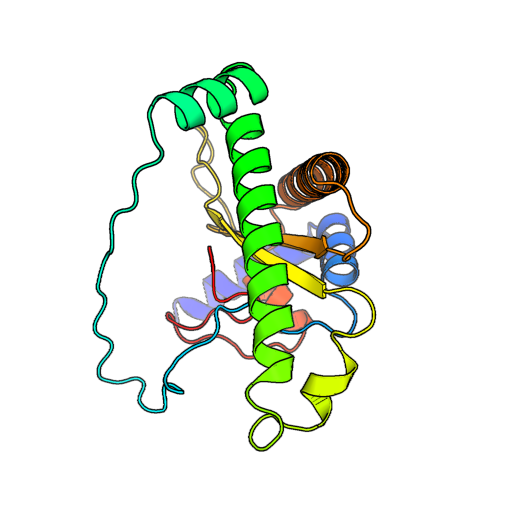ATOM 717 C C . LEU A 1 89 ? 1.333 -6.350 10.810 1.00 89.12 89 LEU A C 1
ATOM 719 O O . LEU A 1 89 ? 1.930 -7.310 11.287 1.00 89.12 89 LEU A O 1
ATOM 723 N N . HIS A 1 90 ? 1.510 -5.103 11.244 1.00 86.88 90 HIS A N 1
ATOM 724 C CA . HIS A 1 90 ? 2.435 -4.784 12.326 1.00 86.88 90 HIS A CA 1
ATOM 725 C C . HIS A 1 90 ? 2.142 -5.621 13.580 1.00 86.88 90 HIS A C 1
ATOM 727 O O . HIS A 1 90 ? 3.058 -6.189 14.171 1.00 86.88 90 HIS A O 1
ATOM 733 N N . ARG A 1 91 ? 0.866 -5.782 13.961 1.00 86.06 91 ARG A N 1
ATOM 734 C CA . ARG A 1 91 ? 0.493 -6.602 15.121 1.00 86.06 91 ARG A CA 1
ATOM 735 C C . ARG A 1 91 ? 0.863 -8.077 14.941 1.00 86.06 91 ARG A C 1
ATOM 737 O O . ARG A 1 91 ? 1.432 -8.660 15.862 1.00 86.06 91 ARG A O 1
ATOM 744 N N . TYR A 1 92 ? 0.557 -8.680 13.793 1.00 83.44 92 TYR A N 1
ATOM 745 C CA . TYR A 1 92 ? 0.884 -10.087 13.533 1.00 83.44 92 TYR A CA 1
ATOM 746 C C . TYR A 1 92 ? 2.389 -10.328 13.416 1.00 83.44 92 TYR A C 1
ATOM 748 O O . TYR A 1 92 ? 2.902 -11.283 13.998 1.00 83.44 92 TYR A O 1
ATOM 756 N N . MET A 1 93 ? 3.105 -9.440 12.728 1.00 78.88 93 MET A N 1
ATOM 757 C CA . MET A 1 93 ? 4.555 -9.524 12.568 1.00 78.88 93 MET A CA 1
ATOM 758 C C . MET A 1 93 ? 5.261 -9.375 13.919 1.00 78.88 93 MET A C 1
ATOM 760 O O . MET A 1 93 ? 6.167 -10.147 14.215 1.00 78.88 93 MET A O 1
ATOM 764 N N . CYS A 1 94 ? 4.783 -8.483 14.793 1.00 73.00 94 CYS A N 1
ATOM 765 C CA . CYS A 1 94 ? 5.300 -8.359 16.154 1.00 73.00 94 CYS A CA 1
ATOM 766 C C . CYS A 1 94 ? 4.980 -9.577 17.044 1.00 73.00 94 CYS A C 1
ATOM 768 O O . CYS A 1 94 ? 5.780 -9.932 17.905 1.00 73.00 94 CYS A O 1
ATOM 770 N N . MET A 1 95 ? 3.841 -10.252 16.844 1.00 63.16 95 MET A N 1
ATOM 771 C CA . MET A 1 95 ? 3.491 -11.478 17.583 1.00 63.16 95 MET A CA 1
ATOM 772 C C . MET A 1 95 ? 4.293 -12.707 17.126 1.00 63.16 95 MET A C 1
ATOM 774 O O . MET A 1 95 ? 4.661 -13.540 17.958 1.00 63.16 95 MET A O 1
ATOM 778 N N . SER A 1 96 ? 4.599 -12.810 15.829 1.00 53.50 96 SER A N 1
ATOM 779 C CA . SER A 1 96 ? 5.374 -13.918 15.246 1.00 53.50 96 SER A CA 1
ATOM 780 C C . SER A 1 96 ? 6.779 -14.049 15.850 1.00 53.50 96 SER A C 1
ATOM 782 O O . SER A 1 96 ? 7.326 -15.145 15.929 1.00 53.50 96 SER A O 1
ATOM 784 N N . ILE A 1 97 ? 7.353 -12.947 16.338 1.00 52.16 97 ILE A N 1
ATOM 785 C CA . ILE A 1 97 ? 8.696 -12.907 16.940 1.00 52.16 97 ILE A CA 1
ATOM 786 C C . ILE A 1 97 ? 8.765 -13.708 18.246 1.00 52.16 97 ILE A C 1
ATOM 788 O O . ILE A 1 97 ? 9.814 -14.253 18.583 1.00 52.16 97 ILE A O 1
ATOM 792 N N . PHE A 1 98 ? 7.662 -13.787 18.996 1.00 48.53 98 PHE A N 1
ATOM 793 C CA . PHE A 1 98 ? 7.658 -14.392 20.331 1.00 48.53 98 PHE A CA 1
ATOM 794 C C . PHE A 1 98 ? 7.401 -15.900 20.327 1.00 48.53 98 PHE A C 1
ATOM 796 O O . PHE A 1 98 ? 7.642 -16.555 21.336 1.00 48.53 98 PHE A O 1
ATOM 803 N N . THR A 1 99 ? 6.910 -16.460 19.221 1.00 46.53 99 THR A N 1
ATOM 804 C CA . THR A 1 99 ? 6.466 -17.861 19.164 1.00 46.53 99 THR A CA 1
ATOM 805 C C . THR A 1 99 ? 7.457 -18.796 18.476 1.00 46.53 99 THR A C 1
ATOM 807 O O . THR A 1 99 ? 7.345 -20.005 18.661 1.00 46.53 99 THR A O 1
ATOM 810 N N . HIS A 1 100 ? 8.414 -18.300 17.683 1.00 46.59 100 HIS A N 1
ATOM 811 C CA . HIS A 1 100 ? 9.327 -19.135 16.880 1.00 46.59 100 HIS A CA 1
ATOM 812 C C . HIS A 1 100 ? 10.811 -18.828 17.156 1.00 46.59 100 HIS A C 1
ATOM 814 O O . HIS A 1 100 ? 11.617 -18.729 16.229 1.00 46.59 100 HIS A O 1
ATOM 820 N N . SER A 1 101 ? 11.191 -18.706 18.439 1.00 44.94 101 SER A N 1
ATOM 821 C CA . SER A 1 101 ? 12.576 -18.406 18.855 1.00 44.94 101 SER A CA 1
ATOM 822 C C . SER A 1 101 ? 13.621 -19.402 18.350 1.00 44.94 101 SER A C 1
ATOM 824 O O . SER A 1 101 ? 14.788 -19.040 18.253 1.00 44.94 101 SER A O 1
ATOM 826 N N . ASP A 1 102 ? 13.208 -20.625 18.006 1.00 49.72 102 ASP A N 1
ATOM 827 C CA . ASP A 1 102 ? 14.129 -21.728 17.716 1.00 49.72 102 ASP A CA 1
ATOM 828 C C . ASP A 1 102 ? 14.247 -22.045 16.214 1.00 49.72 102 ASP A C 1
ATOM 830 O O . ASP A 1 102 ? 15.021 -22.921 15.829 1.00 49.72 102 ASP A O 1
ATOM 834 N N . ARG A 1 103 ? 13.466 -21.374 15.349 1.00 50.81 103 ARG A N 1
ATOM 835 C CA . ARG A 1 103 ? 13.407 -21.671 13.900 1.00 50.81 103 ARG A CA 1
ATOM 836 C C . ARG A 1 103 ? 13.577 -20.464 12.979 1.00 50.81 103 ARG A C 1
ATOM 838 O O . ARG A 1 103 ? 13.815 -20.659 11.790 1.00 50.81 103 ARG A O 1
ATOM 845 N N . GLU A 1 104 ? 13.483 -19.240 13.491 1.00 52.72 104 GLU A N 1
ATOM 846 C CA . GLU A 1 104 ? 13.783 -18.040 12.705 1.00 52.72 104 GLU A CA 1
ATOM 847 C C . GLU A 1 104 ? 15.295 -17.734 12.730 1.00 52.72 104 GLU A C 1
ATOM 849 O O . GLU A 1 104 ? 15.892 -17.713 13.809 1.00 52.72 104 GLU A O 1
ATOM 854 N N . PRO A 1 105 ? 15.937 -17.457 11.576 1.00 55.53 105 PRO A N 1
ATOM 855 C CA . PRO A 1 105 ? 17.328 -17.012 11.537 1.00 55.53 105 PRO A CA 1
ATOM 856 C C . PRO A 1 105 ? 17.539 -15.781 12.425 1.00 55.53 105 PRO A C 1
ATOM 858 O O . PRO A 1 105 ? 16.745 -14.842 12.393 1.00 55.53 105 PRO A O 1
ATOM 861 N N . GLU A 1 106 ? 18.641 -15.749 13.176 1.00 50.44 106 GLU A N 1
ATOM 862 C CA . GLU A 1 106 ? 18.970 -14.713 14.170 1.00 50.44 106 GLU A CA 1
ATOM 863 C C . GLU A 1 106 ? 18.892 -13.270 13.615 1.00 50.44 106 GLU A C 1
ATOM 865 O O . GLU A 1 106 ? 18.536 -12.333 14.334 1.00 50.44 106 GLU A O 1
ATOM 870 N N . ALA A 1 107 ? 19.115 -13.107 12.304 1.00 49.62 107 ALA A N 1
ATOM 871 C CA . ALA A 1 107 ? 18.957 -11.856 11.558 1.00 49.62 107 ALA A CA 1
ATOM 872 C C . ALA A 1 107 ? 17.542 -11.250 11.648 1.00 49.62 107 ALA A C 1
ATOM 874 O O . ALA A 1 107 ? 17.394 -10.031 11.703 1.00 49.62 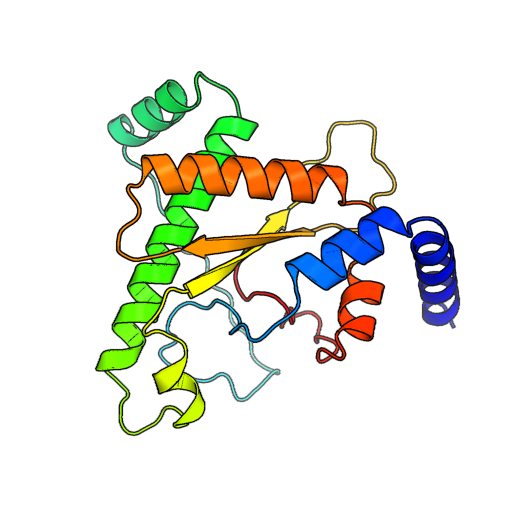107 ALA A O 1
ATOM 875 N N . ASN A 1 108 ? 16.498 -12.077 11.744 1.00 47.12 108 ASN A N 1
ATOM 876 C CA . ASN A 1 108 ? 15.121 -11.603 11.827 1.00 47.12 108 ASN A CA 1
ATOM 877 C C . ASN A 1 108 ? 14.769 -11.040 13.210 1.00 47.12 108 ASN A C 1
ATOM 879 O O . ASN A 1 108 ? 13.859 -10.226 13.312 1.00 47.12 108 ASN A O 1
ATOM 883 N N . ARG A 1 109 ? 15.480 -11.418 14.281 1.00 48.41 109 ARG A N 1
ATOM 884 C CA . ARG A 1 109 ? 15.113 -11.054 15.664 1.00 48.41 109 ARG A CA 1
ATOM 885 C C . ARG A 1 109 ? 15.417 -9.594 16.016 1.00 48.41 109 ARG A C 1
ATOM 887 O O . ARG A 1 109 ? 14.805 -9.041 16.925 1.00 48.41 109 ARG A O 1
ATOM 894 N N . LYS A 1 110 ? 16.374 -8.969 15.321 1.00 42.72 110 LYS A N 1
ATOM 895 C CA . LYS A 1 110 ? 16.896 -7.628 15.647 1.00 42.72 110 LYS A CA 1
ATOM 896 C C . LYS A 1 110 ? 16.140 -6.483 14.956 1.00 42.72 110 LYS A C 1
ATOM 898 O O . LYS A 1 110 ? 16.175 -5.360 15.446 1.00 42.72 110 LYS A O 1
ATOM 903 N N . ILE A 1 111 ? 15.433 -6.776 13.862 1.00 49.84 111 ILE A N 1
ATOM 904 C CA . ILE A 1 111 ? 14.782 -5.781 12.988 1.00 49.84 111 ILE A CA 1
ATOM 905 C C . ILE A 1 111 ? 13.503 -5.205 13.624 1.00 49.84 111 ILE A C 1
ATOM 907 O O . ILE A 1 111 ? 13.166 -4.046 13.423 1.00 49.84 111 ILE A O 1
ATOM 911 N N . PHE A 1 112 ? 12.809 -5.979 14.456 1.00 52.09 112 PHE A N 1
ATOM 912 C CA . PHE A 1 112 ? 11.474 -5.621 14.946 1.00 52.09 112 PHE A CA 1
ATOM 913 C C . PHE A 1 112 ? 11.435 -4.794 16.240 1.00 52.09 112 PHE A C 1
ATOM 915 O O . PHE A 1 112 ? 10.361 -4.412 16.699 1.00 52.09 112 PHE A O 1
ATOM 922 N N . ALA A 1 113 ? 12.584 -4.518 16.860 1.00 45.22 113 ALA A N 1
ATOM 923 C CA . ALA A 1 113 ? 12.637 -3.854 18.164 1.00 45.22 113 ALA A CA 1
ATOM 924 C C . ALA A 1 113 ? 12.477 -2.316 18.103 1.00 45.22 113 ALA A C 1
ATOM 926 O O . ALA A 1 113 ? 12.382 -1.686 19.153 1.00 45.22 113 ALA A O 1
ATOM 927 N N . GLY A 1 114 ? 12.447 -1.706 16.908 1.00 46.97 114 GLY A N 1
ATOM 928 C CA . GLY A 1 114 ? 12.505 -0.242 16.728 1.00 46.97 114 GLY A CA 1
ATOM 929 C C . GLY A 1 114 ? 11.407 0.390 15.862 1.00 46.97 114 GLY A C 1
ATOM 930 O O . GLY A 1 114 ? 11.458 1.593 15.622 1.00 46.97 114 GLY A O 1
ATOM 931 N N . GLY A 1 115 ? 10.422 -0.392 15.412 1.00 59.06 115 GLY A N 1
ATOM 932 C CA . GLY A 1 115 ? 9.441 -0.002 14.392 1.00 59.06 115 GLY A CA 1
ATOM 933 C C . GLY A 1 115 ? 9.543 -0.904 13.164 1.00 59.06 115 GLY A C 1
ATOM 934 O O . GLY A 1 115 ? 10.618 -1.412 12.853 1.00 59.06 115 GLY A O 1
ATOM 935 N N . THR A 1 116 ? 8.420 -1.149 12.494 1.00 72.31 116 THR A N 1
ATOM 936 C CA . THR A 1 116 ? 8.369 -1.983 11.289 1.00 72.31 116 THR A CA 1
ATOM 937 C C . THR A 1 116 ? 7.927 -1.147 10.108 1.00 72.31 116 THR A C 1
ATOM 939 O O . THR A 1 116 ? 6.847 -0.552 10.138 1.00 72.31 116 THR A O 1
ATOM 942 N N . ASP A 1 117 ? 8.714 -1.158 9.043 1.00 83.81 117 ASP A N 1
ATOM 943 C CA . ASP A 1 117 ? 8.222 -0.712 7.749 1.00 83.81 117 ASP A CA 1
ATOM 944 C C . ASP A 1 117 ? 7.291 -1.781 7.185 1.00 83.81 117 ASP A C 1
ATOM 946 O O . ASP A 1 117 ? 7.708 -2.912 6.932 1.00 83.81 117 ASP A O 1
ATOM 950 N N . ILE A 1 118 ? 6.023 -1.418 7.008 1.00 89.38 118 ILE A N 1
ATOM 951 C CA . ILE A 1 118 ? 5.040 -2.269 6.351 1.00 89.38 118 ILE A CA 1
ATOM 952 C C . ILE A 1 118 ? 4.982 -1.883 4.878 1.00 89.38 118 ILE A C 1
ATOM 954 O O . ILE A 1 118 ? 4.692 -0.733 4.540 1.00 89.38 118 ILE A O 1
ATOM 958 N N . VAL A 1 119 ? 5.266 -2.846 4.005 1.00 90.62 119 VAL A N 1
ATOM 959 C CA . VAL A 1 119 ? 5.203 -2.702 2.551 1.00 90.62 119 VAL A CA 1
ATOM 960 C C . VAL A 1 119 ? 4.013 -3.502 2.040 1.00 90.62 119 VAL A C 1
ATOM 962 O O . VAL A 1 119 ? 3.961 -4.716 2.211 1.00 90.62 119 VAL A O 1
ATOM 965 N N . VAL A 1 120 ? 3.062 -2.826 1.402 1.00 92.31 120 VAL A N 1
ATOM 966 C CA . VAL A 1 120 ? 1.895 -3.458 0.767 1.00 92.31 120 VAL A CA 1
ATOM 967 C C . VAL A 1 120 ? 1.739 -2.973 -0.667 1.00 92.31 120 VAL A C 1
ATOM 969 O O . VAL A 1 120 ? 2.160 -1.865 -1.011 1.00 92.31 120 VAL A O 1
ATOM 972 N N . GLY A 1 121 ? 1.136 -3.803 -1.507 1.00 90.88 121 GLY A N 1
ATOM 973 C CA . GLY A 1 121 ? 0.641 -3.404 -2.814 1.00 90.88 121 GLY A CA 1
ATOM 974 C C . GLY A 1 121 ? -0.747 -2.777 -2.718 1.00 90.88 121 GLY A C 1
ATOM 975 O O . GLY A 1 121 ? -1.480 -2.976 -1.754 1.00 90.88 121 GLY A O 1
ATOM 976 N N . THR A 1 122 ? -1.117 -2.011 -3.735 1.00 89.88 122 THR A N 1
ATOM 977 C CA . THR A 1 122 ? -2.513 -1.674 -4.016 1.00 89.88 122 THR A CA 1
ATOM 978 C C . THR A 1 122 ? -2.712 -1.593 -5.527 1.00 89.88 122 THR A C 1
ATOM 980 O O . THR A 1 122 ? -1.837 -1.064 -6.228 1.00 89.88 122 THR A O 1
ATOM 983 N N . PRO A 1 123 ? -3.816 -2.116 -6.084 1.00 86.62 123 PRO A N 1
ATOM 984 C CA . PRO A 1 123 ? -4.113 -1.946 -7.496 1.00 86.62 123 PRO A CA 1
ATOM 985 C C . PRO A 1 123 ? -4.311 -0.465 -7.826 1.00 86.62 123 PRO A C 1
ATOM 987 O O . PRO A 1 123 ? -4.993 0.276 -7.116 1.00 86.62 123 PRO A O 1
ATOM 990 N N . ILE A 1 124 ? -3.752 -0.030 -8.952 1.00 83.31 124 ILE A N 1
ATOM 991 C CA . ILE A 1 124 ? -3.988 1.328 -9.442 1.00 83.31 124 ILE A CA 1
ATOM 992 C C . ILE A 1 124 ? -5.432 1.416 -9.960 1.00 83.31 124 ILE A C 1
ATOM 994 O O . ILE A 1 124 ? -5.804 0.755 -10.935 1.00 83.31 124 ILE A O 1
ATOM 998 N N . LEU A 1 125 ? -6.257 2.240 -9.307 1.00 69.75 125 LEU A N 1
ATOM 999 C CA . LEU A 1 125 ? -7.645 2.487 -9.705 1.00 69.75 125 LEU A CA 1
ATOM 1000 C C . LEU A 1 125 ? -7.688 3.240 -11.044 1.00 69.75 125 LEU A C 1
ATOM 1002 O O . LEU A 1 125 ? -7.401 4.434 -11.119 1.00 69.75 125 LEU A O 1
ATOM 1006 N N . LYS A 1 126 ? -8.081 2.542 -12.112 1.00 63.34 126 LYS A N 1
ATOM 1007 C CA . LYS A 1 126 ? -8.168 3.101 -13.468 1.00 63.34 126 LYS A CA 1
ATOM 1008 C C . LYS A 1 126 ? -9.302 4.121 -13.568 1.00 63.34 126 LYS A C 1
ATOM 1010 O O . LYS A 1 126 ? -10.472 3.751 -13.638 1.00 63.34 126 LYS A O 1
ATOM 1015 N N . SER A 1 127 ? -8.967 5.403 -13.677 1.00 57.66 127 SER A N 1
ATOM 1016 C CA . SER A 1 127 ? -9.950 6.447 -13.990 1.00 57.66 127 SER A CA 1
ATOM 1017 C C . SER A 1 127 ? -10.026 6.686 -15.499 1.00 57.66 127 SER A C 1
ATOM 1019 O O . SER A 1 127 ? -9.352 7.563 -16.019 1.00 57.66 127 SER A O 1
ATOM 1021 N N . GLY A 1 128 ? -10.835 5.889 -16.208 1.00 54.69 128 GLY A N 1
ATOM 1022 C CA . GLY A 1 128 ? -11.461 6.163 -17.522 1.00 54.69 128 GLY A CA 1
ATOM 1023 C C . GLY A 1 128 ? -10.615 6.528 -18.764 1.00 54.69 128 GLY A C 1
ATOM 1024 O O . GLY A 1 128 ? -11.112 6.364 -19.874 1.00 54.69 128 GLY A O 1
ATOM 1025 N N . LYS A 1 129 ? -9.374 7.017 -18.639 1.00 52.41 129 LYS A N 1
ATOM 1026 C CA . LYS A 1 129 ? -8.531 7.517 -19.747 1.00 52.41 129 LYS A CA 1
ATOM 1027 C C . LYS A 1 129 ? -7.090 6.990 -19.744 1.00 52.41 129 LYS A C 1
ATOM 1029 O O . LYS A 1 129 ? -6.348 7.255 -20.685 1.00 52.41 129 LYS A O 1
ATOM 1034 N N . GLU A 1 130 ? -6.685 6.220 -18.741 1.00 56.00 130 GLU A N 1
ATOM 1035 C CA . GLU A 1 130 ? -5.311 5.719 -18.607 1.00 56.00 130 GLU A CA 1
ATOM 1036 C C . GLU A 1 130 ? -5.161 4.344 -19.271 1.00 56.00 130 GLU A C 1
ATOM 1038 O O . GLU A 1 130 ? -5.087 3.306 -18.619 1.00 56.00 130 GLU A O 1
ATOM 1043 N N . ALA A 1 131 ? -5.171 4.322 -20.606 1.00 50.38 131 ALA A N 1
ATOM 1044 C CA . ALA A 1 131 ? -5.101 3.074 -21.370 1.00 50.38 131 ALA A CA 1
ATOM 1045 C C . ALA A 1 131 ? -3.716 2.391 -21.332 1.00 50.38 131 ALA A C 1
ATOM 1047 O O . ALA A 1 131 ? -3.623 1.222 -21.683 1.00 50.38 131 ALA A O 1
ATOM 1048 N N . ASN A 1 132 ? -2.661 3.078 -20.878 1.00 62.84 132 ASN A N 1
ATOM 1049 C CA . ASN A 1 132 ? -1.281 2.577 -20.901 1.00 62.84 132 ASN A CA 1
ATOM 1050 C C . ASN A 1 132 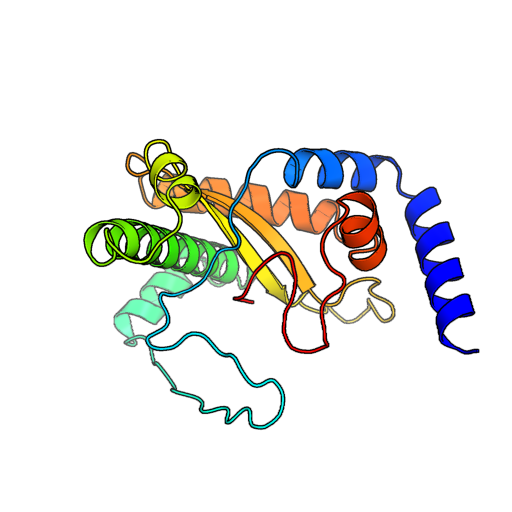? -0.539 2.893 -19.594 1.00 62.84 132 ASN A C 1
ATOM 1052 O O . ASN A 1 132 ? 0.462 3.612 -19.594 1.00 62.84 132 ASN A O 1
ATOM 1056 N N . LEU A 1 133 ? -1.043 2.386 -18.470 1.00 69.62 133 LEU A N 1
ATOM 1057 C CA . LEU A 1 133 ? -0.287 2.421 -17.222 1.00 69.62 133 LEU A CA 1
ATOM 1058 C C . LEU A 1 133 ? 0.931 1.500 -17.328 1.00 69.62 133 LEU A C 1
ATOM 1060 O O . LEU A 1 133 ? 0.812 0.340 -17.715 1.00 69.62 133 LEU A O 1
ATOM 1064 N N . ILE A 1 134 ? 2.098 2.037 -16.974 1.00 82.75 134 ILE A N 1
ATOM 1065 C CA . ILE A 1 134 ? 3.360 1.285 -16.935 1.00 82.75 134 ILE A CA 1
ATOM 1066 C C . ILE A 1 134 ? 3.305 0.209 -15.841 1.00 82.75 134 ILE A C 1
ATOM 1068 O O . ILE A 1 134 ? 3.826 -0.886 -16.029 1.00 82.75 134 ILE A O 1
ATOM 1072 N N . ASN A 1 135 ? 2.645 0.518 -14.723 1.00 84.06 135 ASN A N 1
ATOM 1073 C CA . ASN A 1 135 ? 2.473 -0.375 -13.586 1.00 84.06 135 ASN A CA 1
ATOM 1074 C C . ASN A 1 135 ? 0.990 -0.707 -13.391 1.00 84.06 135 ASN A C 1
ATOM 1076 O O . ASN A 1 135 ? 0.122 0.135 -13.608 1.00 84.06 135 ASN A O 1
ATOM 1080 N N . THR A 1 136 ? 0.693 -1.920 -12.934 1.00 82.62 136 THR A N 1
ATOM 1081 C CA . THR A 1 136 ? -0.661 -2.335 -12.522 1.00 82.62 136 THR A CA 1
ATOM 1082 C C . THR A 1 136 ? -0.871 -2.236 -11.010 1.00 82.62 136 THR A C 1
ATOM 1084 O O . THR A 1 136 ? -2.008 -2.125 -10.549 1.00 82.62 136 THR A O 1
ATOM 1087 N N . LEU A 1 137 ? 0.226 -2.237 -10.252 1.00 87.00 137 LEU A N 1
ATOM 1088 C CA . LEU A 1 137 ? 0.279 -2.179 -8.798 1.00 87.00 137 LEU A CA 1
ATOM 1089 C C . LEU A 1 137 ? 1.105 -0.975 -8.353 1.00 87.00 137 LEU A C 1
ATOM 1091 O O . LEU A 1 137 ? 2.092 -0.609 -8.995 1.00 87.00 137 LEU A O 1
ATOM 1095 N N . LEU A 1 138 ? 0.713 -0.399 -7.224 1.00 89.69 138 LEU A N 1
ATOM 1096 C CA . LEU A 1 138 ? 1.435 0.655 -6.535 1.00 89.69 138 LEU A CA 1
ATOM 1097 C C . LEU A 1 138 ? 1.982 0.121 -5.210 1.00 89.69 138 LEU A C 1
ATOM 1099 O O . LEU A 1 138 ? 1.258 -0.522 -4.456 1.00 89.69 138 LEU A O 1
ATOM 1103 N N . VAL A 1 139 ? 3.259 0.385 -4.934 1.00 92.00 139 VAL A N 1
ATOM 1104 C CA . VAL A 1 139 ? 3.930 -0.035 -3.697 1.00 92.00 139 VAL A CA 1
ATOM 1105 C C . VAL A 1 139 ? 3.740 1.045 -2.635 1.00 92.00 139 VAL A C 1
ATOM 1107 O O . VAL A 1 139 ? 4.051 2.210 -2.880 1.00 92.00 139 VAL A O 1
ATOM 1110 N N . LEU A 1 140 ? 3.287 0.667 -1.443 1.00 94.12 140 LEU A N 1
ATOM 1111 C CA . LEU A 1 140 ? 3.127 1.557 -0.296 1.00 94.12 140 LEU A CA 1
ATOM 1112 C C . LEU A 1 140 ? 4.000 1.067 0.863 1.00 94.12 140 LEU A C 1
ATOM 1114 O O . LEU A 1 140 ? 3.643 0.109 1.544 1.00 94.12 140 LEU A O 1
ATOM 1118 N N . ARG A 1 141 ? 5.131 1.740 1.110 1.00 92.75 141 ARG A N 1
ATOM 1119 C CA . ARG A 1 141 ? 5.966 1.528 2.306 1.00 92.75 141 ARG A CA 1
ATOM 1120 C C . ARG A 1 141 ? 5.585 2.541 3.379 1.00 92.75 141 ARG A C 1
ATOM 1122 O O . ARG A 1 141 ? 5.849 3.731 3.211 1.00 92.75 141 ARG A O 1
ATOM 1129 N N . ASN A 1 142 ? 4.984 2.062 4.461 1.00 91.94 142 ASN A N 1
ATOM 1130 C CA . ASN A 1 142 ? 4.539 2.869 5.590 1.00 91.94 142 ASN A CA 1
ATOM 1131 C C . ASN A 1 142 ? 5.347 2.517 6.844 1.00 91.94 142 ASN A C 1
ATOM 1133 O O . ASN A 1 142 ? 5.329 1.352 7.253 1.00 91.94 142 ASN A O 1
ATOM 1137 N N . PRO A 1 143 ? 6.001 3.491 7.493 1.00 88.88 143 PRO A N 1
ATOM 1138 C CA . PRO A 1 143 ? 6.598 3.259 8.796 1.00 88.88 143 PRO A CA 1
ATOM 1139 C C . PRO A 1 143 ? 5.488 3.089 9.838 1.00 88.88 143 PRO A C 1
ATOM 1141 O O . PRO A 1 143 ? 4.610 3.943 9.979 1.00 88.88 143 PRO A O 1
ATOM 1144 N N . VAL A 1 144 ? 5.525 1.988 10.587 1.00 88.25 144 VAL A N 1
ATOM 1145 C CA . VAL A 1 144 ? 4.601 1.728 11.695 1.00 88.25 144 VAL A CA 1
ATOM 1146 C C . VAL A 1 144 ? 5.406 1.531 12.970 1.00 88.25 144 VAL A C 1
ATOM 1148 O O . VAL A 1 144 ? 6.277 0.666 13.047 1.00 88.25 144 VAL A O 1
ATOM 1151 N N . ASN A 1 145 ? 5.110 2.328 13.994 1.00 82.38 145 ASN A N 1
ATOM 1152 C CA . ASN A 1 145 ? 5.698 2.165 15.318 1.00 82.38 145 ASN A CA 1
ATOM 1153 C C . ASN A 1 145 ? 4.614 1.923 16.378 1.00 82.38 145 ASN A C 1
ATOM 1155 O O . ASN A 1 145 ? 3.448 2.274 16.198 1.00 82.38 145 ASN A O 1
ATOM 1159 N N . SER A 1 146 ? 4.997 1.309 17.497 1.00 77.94 146 SER A N 1
ATOM 1160 C CA . SER A 1 146 ? 4.075 0.952 18.584 1.00 77.94 146 SER A CA 1
ATOM 1161 C C . SER A 1 146 ? 3.525 2.153 19.364 1.00 77.94 146 SER A C 1
ATOM 1163 O O . SER A 1 146 ? 2.533 2.001 20.073 1.00 77.94 146 SER A O 1
ATOM 1165 N N . GLY A 1 147 ? 4.144 3.332 19.241 1.00 84.31 147 GLY A N 1
ATOM 1166 C CA . GLY A 1 147 ? 3.708 4.566 19.898 1.00 84.31 147 GLY A CA 1
ATOM 1167 C C . GLY A 1 147 ? 2.695 5.388 19.094 1.00 84.31 147 GLY A C 1
ATOM 1168 O O . GLY A 1 147 ? 2.068 6.281 19.659 1.00 84.31 147 GLY A O 1
ATOM 1169 N N . MET A 1 148 ? 2.521 5.101 17.801 1.00 90.44 148 MET A N 1
ATOM 1170 C CA . MET A 1 148 ? 1.608 5.828 16.921 1.00 90.44 148 MET A CA 1
ATOM 1171 C C . MET A 1 148 ? 0.151 5.581 17.307 1.00 90.44 148 MET A C 1
ATOM 1173 O O . MET A 1 148 ? -0.327 4.450 17.421 1.00 90.44 148 MET A O 1
ATOM 1177 N N . THR A 1 149 ? -0.609 6.664 17.403 1.00 94.88 149 THR A N 1
ATOM 1178 C CA . THR A 1 149 ? -2.066 6.606 17.379 1.00 94.88 149 THR A CA 1
ATOM 1179 C C . THR A 1 149 ? -2.553 6.188 15.991 1.00 94.88 149 THR A C 1
ATOM 1181 O O . THR A 1 149 ? -1.933 6.471 14.965 1.00 94.88 149 THR A O 1
ATOM 1184 N N . PHE A 1 150 ? -3.747 5.593 15.922 1.00 93.44 150 PHE A N 1
ATOM 1185 C CA . PHE A 1 150 ? -4.348 5.249 14.629 1.00 93.44 150 PHE A CA 1
ATOM 1186 C C . PHE A 1 150 ? -4.550 6.480 13.726 1.00 93.44 150 PHE A C 1
ATOM 1188 O O . PHE A 1 150 ? -4.458 6.387 12.506 1.00 93.44 150 PHE A O 1
ATOM 1195 N N . LYS A 1 151 ? -4.790 7.659 14.315 1.00 95.38 151 LYS A N 1
ATOM 1196 C CA . LYS A 1 151 ? -4.914 8.914 13.564 1.00 95.38 151 LYS A CA 1
ATOM 1197 C C . LYS A 1 151 ? -3.598 9.294 12.881 1.00 95.38 151 LYS A C 1
ATOM 1199 O O . LYS A 1 151 ? -3.634 9.710 11.728 1.00 95.38 151 LYS A O 1
ATOM 1204 N N . GLU A 1 152 ? -2.470 9.162 13.574 1.00 95.94 152 GLU A N 1
ATOM 1205 C CA . GLU A 1 152 ? -1.145 9.411 12.994 1.00 95.94 152 GLU A CA 1
ATOM 1206 C C . GLU A 1 152 ? -0.860 8.427 11.864 1.00 95.94 152 GLU A C 1
ATOM 1208 O O . GLU A 1 152 ? -0.488 8.860 10.778 1.00 95.94 152 GLU A O 1
ATOM 1213 N N . LEU A 1 153 ? -1.170 7.141 12.056 1.00 95.50 153 LEU A N 1
ATOM 1214 C CA . LEU A 1 153 ? -1.012 6.134 11.007 1.00 95.50 153 LEU A CA 1
ATOM 1215 C C . LEU A 1 153 ? -1.852 6.442 9.755 1.00 95.50 153 LEU A C 1
ATOM 1217 O O . LEU A 1 153 ? -1.372 6.287 8.635 1.00 95.50 153 LEU A O 1
ATOM 1221 N N . VAL A 1 154 ? -3.092 6.916 9.915 1.00 96.12 154 VAL A N 1
ATOM 1222 C CA . VAL A 1 154 ? -3.936 7.343 8.782 1.00 96.12 154 VAL A CA 1
ATOM 1223 C C . VAL A 1 154 ? -3.335 8.550 8.053 1.00 96.12 154 VAL A C 1
ATOM 1225 O O . VAL A 1 154 ? -3.394 8.614 6.825 1.00 96.12 154 VAL A O 1
ATOM 1228 N N . LEU A 1 155 ? -2.763 9.515 8.781 1.00 96.00 155 LEU A N 1
ATOM 1229 C CA . LEU A 1 155 ? -2.123 10.688 8.175 1.00 96.00 155 LEU A CA 1
ATOM 1230 C C . LEU A 1 155 ? -0.831 10.320 7.436 1.00 96.00 155 LEU A C 1
ATOM 1232 O O . LEU A 1 155 ? -0.625 10.815 6.329 1.00 96.00 155 LEU A O 1
ATOM 1236 N N . GLU A 1 156 ? -0.029 9.422 8.006 1.00 96.00 156 GLU A N 1
ATOM 1237 C CA . GLU A 1 156 ? 1.179 8.870 7.383 1.00 96.00 156 GLU A CA 1
ATOM 1238 C C . GLU A 1 156 ? 0.832 8.079 6.116 1.00 96.00 156 GLU A C 1
ATOM 1240 O O . GLU A 1 156 ? 1.397 8.302 5.046 1.00 96.00 156 GLU A O 1
ATOM 1245 N N . THR A 1 157 ? -0.192 7.226 6.201 1.00 96.00 157 THR A N 1
ATOM 1246 C CA . THR A 1 157 ? -0.678 6.444 5.058 1.00 96.00 157 THR A CA 1
ATOM 1247 C C . THR A 1 157 ? -1.186 7.356 3.946 1.00 96.00 157 THR A C 1
ATOM 1249 O O . THR A 1 157 ? -0.895 7.128 2.776 1.00 96.00 157 THR A O 1
ATOM 1252 N N . ARG A 1 158 ? -1.904 8.436 4.286 1.00 96.06 158 ARG A N 1
ATOM 1253 C CA . ARG A 1 158 ? -2.340 9.436 3.302 1.00 96.06 158 ARG A CA 1
ATOM 1254 C C . ARG A 1 158 ? -1.153 10.055 2.565 1.00 96.06 158 ARG A C 1
ATOM 1256 O O . ARG A 1 158 ? -1.237 10.224 1.352 1.00 96.06 158 ARG A O 1
ATOM 1263 N N . GLN A 1 159 ? -0.099 10.421 3.293 1.00 96.81 159 GLN A N 1
ATOM 1264 C CA . GLN A 1 159 ? 1.099 11.019 2.712 1.00 96.81 159 GLN A CA 1
ATOM 1265 C C . GLN A 1 159 ? 1.798 10.025 1.776 1.00 96.81 159 GLN A C 1
ATOM 1267 O O . GLN A 1 159 ? 2.038 10.347 0.617 1.00 96.81 159 GLN A O 1
ATOM 1272 N N . THR A 1 160 ? 2.009 8.788 2.231 1.00 96.00 160 THR A N 1
ATOM 1273 C CA . THR A 1 160 ? 2.617 7.725 1.417 1.00 96.00 160 THR A CA 1
ATOM 1274 C C . THR A 1 160 ? 1.805 7.419 0.158 1.00 96.00 160 THR A C 1
ATOM 1276 O O . THR A 1 160 ? 2.386 7.276 -0.912 1.00 96.00 160 THR A O 1
ATOM 1279 N N . VAL A 1 161 ? 0.470 7.366 0.243 1.00 94.94 161 VAL A N 1
ATOM 1280 C CA . VAL A 1 161 ? -0.394 7.164 -0.933 1.00 94.94 161 VAL A CA 1
ATOM 1281 C C . VAL A 1 161 ? -0.267 8.323 -1.924 1.00 94.94 161 VAL A C 1
ATOM 1283 O O . VAL A 1 161 ? -0.159 8.078 -3.123 1.00 94.94 161 VAL A O 1
ATOM 1286 N N . ALA A 1 162 ? -0.261 9.573 -1.450 1.00 94.62 162 ALA A N 1
ATOM 1287 C CA . ALA A 1 162 ? -0.124 10.741 -2.319 1.00 94.62 162 ALA A CA 1
ATOM 1288 C C . ALA A 1 162 ? 1.223 10.743 -3.060 1.00 94.62 162 ALA A C 1
ATOM 1290 O O . ALA A 1 162 ? 1.247 10.847 -4.284 1.00 94.62 162 ALA A O 1
ATOM 1291 N N . GLU A 1 163 ? 2.325 10.536 -2.337 1.00 95.69 163 GLU A N 1
ATOM 1292 C CA . GLU A 1 163 ? 3.663 10.452 -2.929 1.00 95.69 163 GLU A CA 1
ATOM 1293 C C . GLU A 1 163 ? 3.782 9.288 -3.919 1.00 95.69 163 GLU A C 1
ATOM 1295 O O . GLU A 1 163 ? 4.353 9.436 -4.999 1.00 95.69 163 GLU A O 1
ATOM 1300 N N . ALA A 1 164 ? 3.230 8.122 -3.581 1.00 93.50 164 ALA A N 1
ATOM 1301 C CA . ALA A 1 164 ? 3.273 6.963 -4.458 1.00 93.50 164 ALA A CA 1
ATOM 1302 C C . ALA A 1 164 ? 2.511 7.235 -5.767 1.00 93.50 164 ALA A C 1
ATOM 1304 O O . ALA A 1 164 ? 3.021 6.920 -6.840 1.00 93.50 164 ALA A O 1
ATOM 1305 N N . ILE A 1 165 ? 1.341 7.884 -5.702 1.00 91.56 165 ILE A N 1
ATOM 1306 C CA . ILE A 1 165 ? 0.580 8.304 -6.891 1.00 91.56 165 ILE A CA 1
ATOM 1307 C C . ILE A 1 165 ? 1.385 9.304 -7.731 1.00 91.56 165 ILE A C 1
ATOM 1309 O O . ILE A 1 165 ? 1.476 9.139 -8.944 1.00 91.56 165 ILE A O 1
ATOM 1313 N N . GLU A 1 166 ? 2.023 10.303 -7.117 1.00 92.62 166 GLU A N 1
ATOM 1314 C CA . GLU A 1 166 ? 2.855 11.280 -7.840 1.00 92.62 166 GLU A CA 1
ATOM 1315 C C . GLU A 1 166 ? 4.011 10.617 -8.610 1.00 92.62 166 GLU A C 1
ATOM 1317 O O . GLU A 1 166 ? 4.387 11.082 -9.686 1.00 92.62 166 GLU A O 1
ATOM 1322 N N . ASN A 1 167 ? 4.528 9.494 -8.103 1.00 93.25 167 ASN A N 1
ATOM 1323 C CA . ASN A 1 167 ? 5.670 8.774 -8.669 1.00 93.25 167 ASN A CA 1
ATOM 1324 C C . ASN A 1 167 ? 5.284 7.452 -9.370 1.00 93.25 167 ASN A C 1
ATOM 1326 O O . ASN A 1 167 ? 6.159 6.668 -9.754 1.00 93.25 167 ASN A O 1
ATOM 1330 N N . MET A 1 168 ? 3.987 7.191 -9.584 1.00 90.19 168 MET A N 1
ATOM 1331 C CA . MET A 1 168 ? 3.454 5.894 -10.041 1.00 90.19 168 MET A CA 1
ATOM 1332 C C . MET A 1 168 ? 3.907 5.469 -11.444 1.00 90.19 168 MET A C 1
ATOM 1334 O O . MET A 1 168 ? 3.778 4.303 -11.811 1.00 90.19 168 MET A O 1
ATOM 1338 N N . ASN A 1 169 ? 4.417 6.409 -12.243 1.00 88.94 169 ASN A N 1
ATOM 1339 C CA . ASN A 1 169 ? 4.799 6.179 -13.634 1.00 88.94 169 ASN A CA 1
ATOM 1340 C C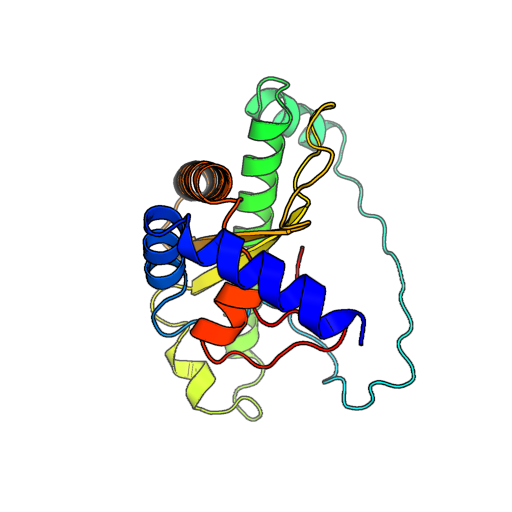 . ASN A 1 169 ? 6.236 5.661 -13.805 1.00 88.94 169 ASN A C 1
ATOM 1342 O O . ASN A 1 169 ? 6.663 5.424 -14.936 1.00 88.94 169 ASN A O 1
ATOM 1346 N N . TYR A 1 170 ? 7.001 5.492 -12.723 1.00 91.56 170 TYR A N 1
ATOM 1347 C CA . TYR A 1 170 ? 8.317 4.862 -12.811 1.00 91.56 170 TYR A CA 1
ATOM 1348 C C . TYR A 1 170 ? 8.183 3.339 -12.972 1.00 91.56 170 TYR A C 1
ATOM 1350 O O . TYR A 1 170 ? 7.505 2.722 -12.153 1.00 91.56 170 TYR A O 1
ATOM 1358 N N . PRO A 1 171 ? 8.812 2.701 -13.977 1.00 91.00 171 PRO A N 1
ATOM 1359 C CA . PRO A 1 171 ? 8.673 1.262 -14.197 1.00 91.00 171 PRO A CA 1
ATOM 1360 C C . PRO A 1 171 ? 9.116 0.408 -13.003 1.00 91.00 171 PRO A C 1
ATOM 1362 O O . PRO A 1 171 ? 10.305 0.335 -12.683 1.00 91.00 171 PRO A O 1
ATOM 1365 N N . LEU A 1 172 ? 8.168 -0.300 -12.387 1.00 87.81 172 LEU A N 1
ATOM 1366 C CA . LEU A 1 172 ? 8.418 -1.120 -11.202 1.00 87.81 172 LEU A CA 1
ATOM 1367 C C . LEU A 1 172 ? 9.384 -2.277 -11.492 1.00 87.81 172 LEU A C 1
ATOM 1369 O O . LEU A 1 172 ? 10.254 -2.577 -10.682 1.00 87.81 172 LEU A O 1
ATOM 1373 N N . GLU A 1 173 ? 9.316 -2.867 -12.688 1.00 86.19 173 GLU A N 1
ATOM 1374 C CA . GLU A 1 173 ? 10.264 -3.907 -13.106 1.00 86.19 173 GLU A CA 1
ATOM 1375 C C . GLU A 1 173 ? 11.712 -3.384 -13.173 1.00 86.19 173 GLU A C 1
ATOM 1377 O O . GLU A 1 173 ? 12.654 -4.071 -12.775 1.00 86.19 173 GLU A O 1
ATOM 1382 N N . VAL A 1 174 ? 11.908 -2.145 -13.641 1.00 89.25 174 VAL A N 1
ATOM 1383 C CA . VAL A 1 174 ? 13.240 -1.517 -13.682 1.00 89.25 174 VAL A CA 1
ATOM 1384 C C . VAL A 1 174 ? 13.726 -1.220 -12.265 1.00 89.25 174 VAL A C 1
ATOM 1386 O O . VAL A 1 174 ? 14.898 -1.446 -11.967 1.00 89.25 174 VAL A O 1
ATOM 1389 N N . LEU A 1 175 ? 12.831 -0.762 -11.386 1.00 88.75 175 LEU A N 1
ATOM 1390 C CA . LEU A 1 175 ? 13.129 -0.501 -9.979 1.00 88.75 175 LEU A CA 1
ATOM 1391 C C . LEU A 1 175 ? 13.605 -1.762 -9.245 1.00 88.75 175 LEU A C 1
ATOM 1393 O O . LEU A 1 175 ? 14.647 -1.728 -8.596 1.00 88.75 175 LEU A O 1
ATOM 1397 N N . ILE A 1 176 ? 12.896 -2.885 -9.401 1.00 86.62 176 ILE A N 1
ATOM 1398 C CA . ILE A 1 176 ? 13.249 -4.185 -8.800 1.00 86.62 176 ILE A CA 1
ATOM 1399 C C . ILE A 1 176 ? 14.671 -4.602 -9.200 1.00 86.62 176 ILE A C 1
ATOM 1401 O O . ILE A 1 176 ? 15.475 -4.970 -8.342 1.00 86.62 176 ILE A O 1
ATOM 1405 N N . ARG A 1 177 ? 15.015 -4.472 -10.490 1.00 86.19 177 ARG A N 1
ATOM 1406 C CA . ARG A 1 177 ? 16.365 -4.773 -10.999 1.00 86.19 177 ARG A CA 1
ATOM 1407 C C . ARG A 1 177 ? 17.427 -3.842 -10.413 1.00 86.19 177 ARG A C 1
ATOM 1409 O O . ARG A 1 177 ? 18.507 -4.305 -10.069 1.00 86.19 177 ARG A O 1
ATOM 1416 N N . GLN A 1 178 ? 17.138 -2.546 -10.289 1.00 88.38 178 GLN A N 1
ATOM 1417 C CA . GLN A 1 178 ? 18.071 -1.565 -9.713 1.00 88.38 178 GLN A CA 1
ATOM 1418 C C . GLN A 1 178 ? 18.333 -1.797 -8.221 1.00 88.38 178 GLN A C 1
ATOM 1420 O O . GLN A 1 178 ? 19.436 -1.532 -7.752 1.00 88.38 178 GLN A O 1
ATOM 1425 N N . LEU A 1 179 ? 17.341 -2.314 -7.495 1.00 85.19 179 LEU A N 1
ATOM 1426 C CA . LEU A 1 179 ? 17.467 -2.708 -6.092 1.00 85.19 179 LEU A CA 1
ATOM 1427 C C . LEU A 1 179 ? 18.121 -4.092 -5.914 1.00 85.19 179 LEU A C 1
ATOM 1429 O O . LEU A 1 179 ? 18.283 -4.537 -4.782 1.00 85.19 179 LEU A O 1
ATOM 1433 N N . ASN A 1 180 ? 18.511 -4.766 -7.006 1.00 83.12 180 ASN A N 1
ATOM 1434 C CA . ASN A 1 180 ? 19.043 -6.135 -7.013 1.00 83.12 180 ASN A CA 1
ATOM 1435 C C . ASN A 1 180 ? 18.134 -7.148 -6.293 1.00 83.12 180 ASN A C 1
ATOM 1437 O O . ASN A 1 180 ? 18.612 -8.116 -5.702 1.00 83.12 180 ASN A O 1
ATOM 1441 N N . LEU A 1 181 ? 16.819 -6.925 -6.336 1.00 79.62 181 LEU A N 1
ATOM 1442 C CA . LEU A 1 181 ? 15.846 -7.851 -5.772 1.00 79.62 181 LEU A CA 1
ATOM 1443 C C . LEU A 1 181 ? 15.655 -9.048 -6.714 1.00 79.62 181 LEU A C 1
ATOM 1445 O O . LEU A 1 181 ? 15.770 -8.889 -7.936 1.00 79.62 181 LEU A O 1
ATOM 1449 N N . PRO A 1 182 ? 15.362 -10.248 -6.179 1.00 70.25 182 PRO A N 1
ATOM 1450 C CA . PRO A 1 182 ? 15.104 -11.414 -7.010 1.00 70.25 182 PRO A CA 1
ATOM 1451 C C . PRO A 1 182 ? 13.944 -11.116 -7.962 1.00 70.25 182 PRO A C 1
ATOM 1453 O O . PRO A 1 182 ? 12.895 -10.619 -7.552 1.00 70.25 182 PRO A O 1
ATOM 1456 N N . LEU A 1 183 ? 14.149 -11.399 -9.250 1.00 62.44 183 LEU A N 1
ATOM 1457 C CA . LEU A 1 183 ? 13.067 -11.345 -10.224 1.00 62.44 183 LEU A CA 1
ATOM 1458 C C . LEU A 1 183 ? 12.065 -12.431 -9.845 1.00 62.44 183 LEU A C 1
ATOM 1460 O O . LEU A 1 183 ? 12.384 -13.619 -9.831 1.00 62.44 183 LEU A O 1
ATOM 1464 N N . SER A 1 184 ? 10.876 -11.982 -9.488 1.00 56.72 184 SER A N 1
ATOM 1465 C CA . SER A 1 184 ? 9.764 -12.800 -9.051 1.00 56.72 184 SER A CA 1
ATOM 1466 C C . SER A 1 184 ? 9.304 -13.767 -10.138 1.00 56.72 184 SER A C 1
ATOM 1468 O O . SER A 1 184 ? 9.194 -13.388 -11.306 1.00 56.72 184 SER A O 1
ATOM 1470 N N . SER A 1 185 ? 8.973 -14.998 -9.744 1.00 56.59 185 SER A N 1
ATOM 1471 C CA . SER A 1 185 ? 8.004 -15.801 -10.502 1.00 56.59 185 SER A CA 1
ATOM 1472 C C . SER A 1 185 ? 6.640 -15.086 -10.492 1.00 56.59 185 SER A C 1
ATOM 1474 O O . SER A 1 185 ? 6.439 -14.197 -9.665 1.00 56.59 185 SER A O 1
ATOM 1476 N N . GLU A 1 186 ? 5.703 -15.430 -11.387 1.00 54.16 186 GLU A N 1
ATOM 1477 C CA . GLU A 1 186 ? 4.376 -14.769 -11.472 1.00 54.16 186 GLU A CA 1
ATOM 1478 C C . GLU A 1 186 ? 3.622 -14.713 -10.123 1.00 54.16 186 GLU A C 1
ATOM 1480 O O . GLU A 1 186 ? 2.736 -13.882 -9.940 1.00 54.16 186 GLU A O 1
ATOM 1485 N N . ASP A 1 187 ? 4.027 -15.553 -9.169 1.00 55.28 187 ASP A N 1
ATOM 1486 C CA . ASP A 1 187 ? 3.362 -15.828 -7.904 1.00 55.28 187 ASP A CA 1
ATOM 1487 C C . ASP A 1 187 ? 4.022 -15.234 -6.643 1.00 55.28 187 ASP A C 1
ATOM 1489 O O . ASP A 1 187 ? 3.412 -15.317 -5.573 1.00 55.28 187 ASP A O 1
ATOM 1493 N N . ASP A 1 188 ? 5.231 -14.661 -6.734 1.00 67.38 188 ASP A N 1
ATOM 1494 C CA . ASP A 1 188 ? 6.026 -14.213 -5.573 1.00 67.38 188 ASP A CA 1
ATOM 1495 C C . ASP A 1 188 ? 6.601 -12.807 -5.780 1.00 67.38 188 ASP A C 1
ATOM 1497 O O . ASP A 1 188 ? 7.751 -12.653 -6.174 1.00 67.38 188 ASP A O 1
ATOM 1501 N N . PHE A 1 189 ? 5.808 -11.761 -5.540 1.00 73.19 189 PHE A N 1
ATOM 1502 C CA . PHE A 1 189 ? 6.243 -10.381 -5.768 1.00 73.19 189 PHE A CA 1
ATOM 1503 C C . PHE A 1 189 ? 7.347 -9.969 -4.774 1.00 73.19 189 PHE A C 1
ATOM 1505 O O . PHE A 1 189 ? 7.163 -10.142 -3.574 1.00 73.19 189 PHE A O 1
ATOM 1512 N N . PRO A 1 190 ? 8.481 -9.371 -5.187 1.00 76.19 190 PRO A N 1
ATOM 1513 C CA . PRO A 1 190 ? 9.660 -9.287 -4.320 1.00 76.19 190 PRO A CA 1
ATOM 1514 C C . PRO A 1 190 ? 9.549 -8.209 -3.233 1.00 76.19 190 PRO A C 1
ATOM 1516 O O . PRO A 1 190 ? 10.342 -8.196 -2.295 1.00 76.19 190 PRO A O 1
ATOM 1519 N N . LEU A 1 191 ? 8.582 -7.292 -3.357 1.00 77.00 191 LEU A N 1
ATOM 1520 C CA . LEU A 1 191 ? 8.397 -6.168 -2.434 1.00 77.00 191 LEU A CA 1
ATOM 1521 C C . LEU A 1 191 ? 7.378 -6.449 -1.319 1.00 77.00 191 LEU A C 1
ATOM 1523 O O . LEU A 1 191 ? 7.511 -5.899 -0.230 1.00 77.00 191 LEU A O 1
ATOM 1527 N N . PHE A 1 192 ? 6.373 -7.291 -1.568 1.00 78.44 192 PHE A N 1
ATOM 1528 C CA . PHE A 1 192 ? 5.277 -7.560 -0.631 1.00 78.44 192 PHE A CA 1
ATOM 1529 C C . PHE A 1 192 ? 4.576 -8.879 -0.971 1.00 78.44 192 PHE A C 1
ATOM 1531 O O . PHE A 1 192 ? 4.572 -9.288 -2.128 1.00 78.44 192 PHE A O 1
ATOM 1538 N N . ASP A 1 193 ? 3.957 -9.522 0.022 1.00 78.69 193 ASP A N 1
ATOM 1539 C CA . ASP A 1 193 ? 3.083 -10.693 -0.186 1.00 78.69 193 ASP A CA 1
ATOM 1540 C C . ASP A 1 193 ? 1.593 -10.324 -0.262 1.00 78.69 193 ASP A C 1
ATOM 1542 O O . ASP A 1 193 ? 0.741 -11.177 -0.498 1.00 78.69 193 ASP A O 1
ATOM 1546 N N . ILE A 1 194 ? 1.264 -9.054 -0.017 1.00 80.06 194 ILE A N 1
ATOM 1547 C CA . ILE A 1 194 ? -0.103 -8.583 0.219 1.00 80.06 194 ILE A CA 1
ATOM 1548 C C . ILE A 1 194 ? -0.361 -7.362 -0.660 1.00 80.06 194 ILE A C 1
ATOM 1550 O O . ILE A 1 194 ? 0.419 -6.406 -0.613 1.00 80.06 194 ILE A O 1
ATOM 1554 N N . ALA A 1 195 ? -1.442 -7.397 -1.443 1.00 73.31 195 ALA A N 1
ATOM 1555 C CA . ALA A 1 195 ? -1.853 -6.351 -2.380 1.00 73.31 195 ALA A CA 1
ATOM 1556 C C . ALA A 1 195 ? -3.376 -6.243 -2.516 1.00 73.31 195 ALA A C 1
ATOM 1558 O O . ALA A 1 195 ? -4.058 -7.251 -2.221 1.00 73.31 195 ALA A O 1
#

Foldseek 3Di:
DVVVVLVVVLVVLQVVQVPLLVVLCVLPDDDADAQDADDPDDDPDPPDDDDDDDDDDDDPVVVVVLCVCQVNDPLLSVLLVVLVVQVVSLVRLVVVLVPPVPPDDPVSNPQNPFWHFHKAKDADDDDDPCPDQLDRIFIFTATGDPPDDSVN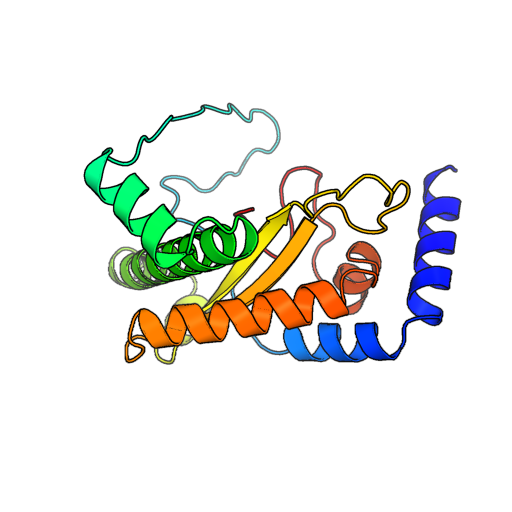SSVRSSVSVVSSVVSRRNRPQVSCVVVVFDDDDPQCDRRYNHD

Radius of gyration: 18.4 Å; chains: 1; bounding box: 42×40×49 Å

Secondary structure (DSSP, 8-state):
--HHHHHHHHHHHHHT-HHHHHHHHHHT-S--PPB----SS----TT------------HHHHHHHHHHTTT-HHHHHHHHHHHHHHHHHHHHHHHHHH-TTTS-GGGGTGGGS-EEEEEEEE----SS-TT-S-SEEEEEEEE-TT--HHHHHHHHHHHHHHHHHTTTS-HHHHHHHTT-----TT--SSBS--

Sequence (195 aa):
MKDNKALYQLAVAASQRAKEKDYWLNKLSGEWKKSCFPHDYYHTNAGNRQLEVEVFEFSHKLSSRLIQLSRGSDSRLHIVLVAGLNALLHRYMCMSIFTHSDREPEANRKIFAGGTDIVVGTPILKSGKEANLINTLLVLRNPVNSGMTFKELVLETRQTVAEAIENMNYPLEVLIRQLNLPLSSEDDFPLFDIA